Protein AF-A0A3B8Q029-F1 (afdb_monomer_lite)

Radius of gyration: 27.96 Å; chains: 1; bounding box: 65×94×64 Å

Structure (mmCIF, N/CA/C/O backbone):
data_AF-A0A3B8Q029-F1
#
_entry.id   AF-A0A3B8Q029-F1
#
loop_
_atom_site.group_PDB
_atom_site.id
_atom_site.type_symbol
_atom_site.label_atom_id
_atom_site.label_alt_id
_atom_site.label_comp_id
_atom_site.label_asym_id
_atom_site.label_entity_id
_atom_site.label_seq_id
_atom_site.pdbx_PDB_ins_code
_atom_site.Cartn_x
_atom_site.Cartn_y
_atom_site.Cartn_z
_atom_site.occupancy
_atom_site.B_iso_or_equiv
_atom_site.auth_seq_id
_atom_site.auth_comp_id
_atom_site.auth_asym_id
_atom_site.auth_atom_id
_atom_site.pdbx_PDB_model_num
ATOM 1 N N . MET A 1 1 ? -33.115 58.623 -47.662 1.00 49.72 1 MET A N 1
ATOM 2 C CA . MET A 1 1 ? -33.619 59.284 -46.446 1.00 49.72 1 MET A CA 1
ATOM 3 C C . MET A 1 1 ? -34.467 58.254 -45.753 1.00 49.72 1 MET A C 1
ATOM 5 O O . MET A 1 1 ? -35.447 57.869 -46.356 1.00 49.72 1 MET A O 1
ATOM 9 N N . ASP A 1 2 ? -34.013 57.723 -44.622 1.00 41.41 2 ASP A N 1
ATOM 10 C CA . ASP A 1 2 ? -34.903 57.277 -43.549 1.00 41.41 2 ASP A CA 1
ATOM 11 C C . ASP A 1 2 ? -34.069 57.023 -42.292 1.00 41.41 2 ASP A C 1
ATOM 13 O O . ASP A 1 2 ? -33.134 56.223 -42.240 1.00 41.41 2 ASP A O 1
ATOM 17 N N . SER A 1 3 ? -34.378 57.862 -41.319 1.00 42.62 3 SER A N 1
ATOM 18 C CA . SER A 1 3 ? -33.801 58.031 -39.999 1.00 42.62 3 SER A CA 1
ATOM 19 C C . SER A 1 3 ? -34.081 56.826 -39.106 1.00 42.62 3 SER A C 1
ATOM 21 O O . SER A 1 3 ? -35.236 56.484 -38.862 1.00 42.62 3 SER A O 1
ATOM 23 N N . LYS A 1 4 ? -33.025 56.223 -38.549 1.00 42.00 4 LYS A N 1
ATOM 24 C CA . LYS A 1 4 ? -33.152 55.341 -37.383 1.00 42.00 4 LYS A CA 1
ATOM 25 C C . LYS A 1 4 ? -33.439 56.189 -36.137 1.00 42.00 4 LYS A C 1
ATOM 27 O O . LYS A 1 4 ? -32.665 57.112 -35.882 1.00 42.00 4 LYS A O 1
ATOM 32 N N . PRO A 1 5 ? -34.473 55.877 -35.339 1.00 42.28 5 PRO A N 1
ATOM 33 C CA . PRO A 1 5 ? -34.633 56.468 -34.025 1.00 42.28 5 PRO A CA 1
ATOM 34 C C . PRO A 1 5 ? -33.784 55.727 -32.984 1.00 42.28 5 PRO A C 1
ATOM 36 O O . PRO A 1 5 ? -33.736 54.498 -32.921 1.00 42.28 5 PRO A O 1
ATOM 39 N N . THR A 1 6 ? -33.107 56.540 -32.185 1.00 42.91 6 THR A N 1
ATOM 40 C CA . THR A 1 6 ? -32.364 56.228 -30.965 1.00 42.91 6 THR A CA 1
ATOM 41 C C . THR A 1 6 ? -33.318 55.770 -29.860 1.00 42.91 6 THR A C 1
ATOM 43 O O . THR A 1 6 ? -34.358 56.393 -29.660 1.00 42.91 6 THR A O 1
ATOM 46 N N . VAL A 1 7 ? -32.943 54.739 -29.099 1.00 43.84 7 VAL A N 1
ATOM 47 C CA . VAL A 1 7 ? -33.529 54.458 -27.779 1.00 43.84 7 VAL A CA 1
ATOM 48 C C . VAL A 1 7 ? -32.390 54.406 -26.764 1.00 43.84 7 VAL A C 1
ATOM 50 O O . VAL A 1 7 ? -31.422 53.666 -26.940 1.00 43.84 7 VAL A O 1
ATOM 53 N N . GLU A 1 8 ? -32.502 55.270 -25.757 1.00 35.78 8 GLU A N 1
ATOM 54 C CA . GLU A 1 8 ? -31.579 55.489 -24.643 1.00 35.78 8 GLU A CA 1
ATOM 55 C C . GLU A 1 8 ? -31.279 54.210 -23.853 1.00 35.78 8 GLU A C 1
ATOM 57 O O . GLU A 1 8 ? -32.181 53.497 -23.413 1.00 35.78 8 GLU A O 1
ATOM 62 N N . ALA A 1 9 ? -29.993 53.960 -23.603 1.00 38.09 9 ALA A N 1
ATOM 63 C CA . ALA A 1 9 ? -29.549 52.981 -22.624 1.00 38.09 9 ALA A CA 1
ATOM 64 C C . ALA A 1 9 ? -29.574 53.623 -21.229 1.00 38.09 9 ALA A C 1
ATOM 66 O O . ALA A 1 9 ? -28.736 54.460 -20.895 1.00 38.09 9 ALA A O 1
ATOM 67 N N . SER A 1 10 ? -30.541 53.221 -20.407 1.00 37.41 10 SER A N 1
ATOM 68 C CA . SER A 1 10 ? -30.606 53.567 -18.990 1.00 37.41 10 SER A CA 1
ATOM 69 C C . SER A 1 10 ? -29.389 53.011 -18.242 1.00 37.41 10 SER A C 1
ATOM 71 O O . SER A 1 10 ? -29.157 51.800 -18.218 1.00 37.41 10 SER A O 1
ATOM 73 N N . HIS A 1 11 ? -28.636 53.911 -17.611 1.00 37.97 11 HIS A N 1
ATOM 74 C CA . HIS A 1 11 ? -27.563 53.625 -16.665 1.00 37.97 11 HIS A CA 1
ATOM 75 C C . HIS A 1 11 ? -28.032 52.674 -15.551 1.00 37.97 11 HIS A C 1
ATOM 77 O O . HIS A 1 11 ? -28.862 53.041 -14.721 1.00 37.97 11 HIS A O 1
ATOM 83 N N . VAL A 1 12 ? -27.444 51.478 -15.489 1.00 41.97 12 VAL A N 1
ATOM 84 C CA . VAL A 1 12 ? -27.501 50.606 -14.309 1.00 41.97 12 VAL A CA 1
ATOM 85 C C . VAL A 1 12 ? -26.136 50.660 -13.630 1.00 41.97 12 VAL A C 1
ATOM 87 O O . VAL A 1 12 ? -25.143 50.149 -14.144 1.00 41.97 12 VAL A O 1
ATOM 90 N N . THR A 1 13 ? -26.083 51.329 -12.481 1.00 39.62 13 THR A N 1
ATOM 91 C CA . THR A 1 13 ? -24.912 51.390 -11.599 1.00 39.62 13 THR A CA 1
ATOM 92 C C . THR A 1 13 ? -24.663 50.009 -10.977 1.00 39.62 13 THR A C 1
ATOM 94 O O . THR A 1 13 ? -25.599 49.433 -10.417 1.00 39.62 13 THR A O 1
ATOM 97 N N . PRO A 1 14 ? -23.439 49.451 -11.028 1.00 37.81 14 PRO A N 1
ATOM 98 C CA . PRO A 1 14 ? -23.152 48.172 -10.388 1.00 37.81 14 PRO A CA 1
ATOM 99 C C . PRO A 1 14 ? -23.180 48.311 -8.854 1.00 37.81 14 PRO A C 1
ATOM 101 O O . PRO A 1 14 ? -22.661 49.294 -8.316 1.00 37.81 14 PRO A O 1
ATOM 104 N N . PRO A 1 15 ? -23.761 47.343 -8.122 1.00 39.44 15 PRO A N 1
ATOM 105 C CA . PRO A 1 15 ? -23.793 47.391 -6.671 1.00 39.44 15 PRO A CA 1
ATOM 106 C C . PRO A 1 15 ? -22.395 47.180 -6.080 1.00 39.44 15 PRO A C 1
ATOM 108 O O . PRO A 1 15 ? -21.792 46.120 -6.216 1.00 39.44 15 PRO A O 1
ATOM 111 N N . GLY A 1 16 ? -21.925 48.230 -5.403 1.00 36.09 16 GLY A N 1
ATOM 112 C CA . GLY A 1 16 ? -21.386 48.174 -4.044 1.00 36.09 16 GLY A CA 1
ATOM 113 C C . GLY A 1 16 ? -20.221 47.224 -3.795 1.00 36.09 16 GLY A C 1
ATOM 114 O O . GLY A 1 16 ? -20.409 46.043 -3.514 1.00 36.09 16 GLY A O 1
ATOM 115 N N . GLN A 1 17 ? -19.018 47.796 -3.749 1.00 36.97 17 GLN A N 1
ATOM 116 C CA . GLN A 1 17 ? -17.894 47.205 -3.035 1.00 36.97 17 GLN A CA 1
ATOM 117 C C . GLN A 1 17 ? -18.287 46.982 -1.567 1.00 36.97 17 GLN A C 1
ATOM 119 O O . GLN A 1 17 ? -18.485 47.935 -0.816 1.00 36.97 17 GLN A O 1
ATOM 124 N N . ALA A 1 18 ? -18.414 45.718 -1.169 1.00 37.88 18 ALA A N 1
ATOM 125 C CA . ALA A 1 18 ? -18.495 45.342 0.232 1.00 37.88 18 ALA A CA 1
ATOM 126 C C . ALA A 1 18 ? -17.075 45.303 0.812 1.00 37.88 18 ALA A C 1
ATOM 128 O O . ALA A 1 18 ? -16.202 44.597 0.307 1.00 37.88 18 ALA A O 1
ATOM 129 N N . GLU A 1 19 ? -16.879 46.100 1.859 1.00 36.03 19 GLU A N 1
ATOM 130 C CA . GLU A 1 19 ? -15.657 46.271 2.639 1.00 36.03 19 GLU A CA 1
ATOM 131 C C . GLU A 1 19 ? -14.945 44.946 2.963 1.00 36.03 19 GLU A C 1
ATOM 133 O O . GLU A 1 19 ? -15.523 44.028 3.555 1.00 36.03 19 GLU A O 1
ATOM 138 N N . ASP A 1 20 ? -13.643 44.896 2.667 1.00 42.75 20 ASP A N 1
ATOM 139 C CA . ASP A 1 20 ? -12.697 43.916 3.203 1.00 42.75 20 ASP A CA 1
ATOM 140 C C . ASP A 1 20 ? -12.534 44.126 4.718 1.00 42.75 20 ASP A C 1
ATOM 142 O O . ASP A 1 20 ? -11.606 44.768 5.212 1.00 42.75 20 ASP A O 1
ATOM 146 N N . ARG A 1 21 ? -13.487 43.601 5.493 1.00 41.97 21 ARG A N 1
ATOM 147 C CA . ARG A 1 21 ? -13.375 43.525 6.950 1.00 41.97 21 ARG A CA 1
ATOM 148 C C . ARG A 1 21 ? -12.522 42.321 7.343 1.00 41.97 21 ARG A C 1
ATOM 150 O O . ARG A 1 21 ? -13.019 41.234 7.630 1.00 41.97 21 ARG A O 1
ATOM 157 N N . GLY A 1 22 ? -11.215 42.563 7.403 1.00 50.88 22 GLY A N 1
ATOM 158 C CA . GLY A 1 22 ? -10.298 42.040 8.418 1.00 50.88 22 GLY A CA 1
ATOM 159 C C . GLY A 1 22 ? -10.469 40.575 8.836 1.00 50.88 22 GLY A C 1
ATOM 160 O O . GLY A 1 22 ? -10.857 40.283 9.970 1.00 50.88 22 GLY A O 1
ATOM 161 N N . LYS A 1 23 ? -10.053 39.629 7.986 1.00 42.50 23 LYS A N 1
ATOM 162 C CA . LYS A 1 23 ? -9.763 38.260 8.448 1.00 42.50 23 LYS A CA 1
ATOM 163 C C . LYS A 1 23 ? -8.411 38.232 9.169 1.00 42.50 23 LYS A C 1
ATOM 165 O O . LYS A 1 23 ? -7.353 38.312 8.550 1.00 42.50 23 LYS A O 1
ATOM 170 N N . LYS A 1 24 ? -8.450 38.090 10.499 1.00 41.62 24 LYS A N 1
ATOM 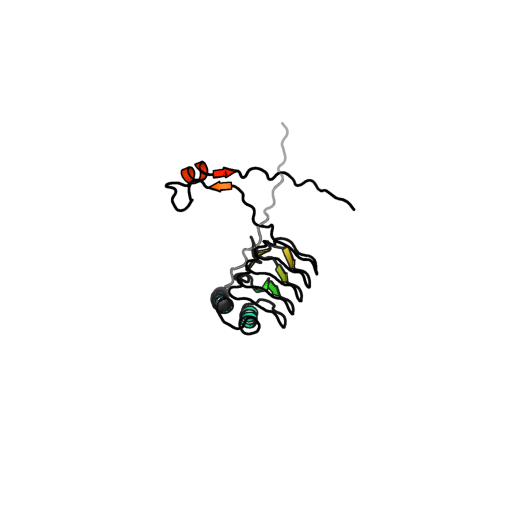171 C CA . LYS A 1 24 ? -7.264 37.971 11.369 1.00 41.62 24 LYS A CA 1
ATOM 172 C C . LYS A 1 24 ? -6.300 36.862 10.874 1.00 41.62 24 LYS A C 1
ATOM 174 O O . LYS A 1 24 ? -6.759 35.764 10.551 1.00 41.62 24 LYS A O 1
ATOM 179 N N . PRO A 1 25 ? -4.965 37.057 10.912 1.00 49.59 25 PRO A N 1
ATOM 180 C CA . PRO A 1 25 ? -3.948 36.170 10.308 1.00 49.59 25 PRO A CA 1
ATOM 181 C C . PRO A 1 25 ? -3.756 34.795 10.994 1.00 49.59 25 PRO A C 1
ATOM 183 O O . PRO A 1 25 ? -2.825 34.049 10.688 1.00 49.59 25 PRO A O 1
ATOM 186 N N . VAL A 1 26 ? -4.645 34.411 11.912 1.00 53.62 26 VAL A N 1
ATOM 187 C CA . VAL A 1 26 ? -4.510 33.231 12.783 1.00 53.62 26 VAL A CA 1
ATOM 188 C C . VAL A 1 26 ? -4.723 31.905 12.031 1.00 53.62 26 VAL A C 1
ATOM 190 O O . VAL A 1 26 ? -4.117 30.889 12.380 1.00 53.62 26 VAL A O 1
ATOM 193 N N . ALA A 1 27 ? -5.529 31.896 10.963 1.00 59.84 27 ALA A N 1
ATOM 194 C CA . ALA A 1 27 ? -5.864 30.678 10.215 1.00 59.84 27 ALA A CA 1
ATOM 195 C C . ALA A 1 27 ? -4.664 30.077 9.454 1.00 59.84 27 ALA A C 1
ATOM 197 O O . ALA A 1 27 ? -4.468 28.861 9.470 1.00 59.84 27 ALA A O 1
ATOM 198 N N . LYS A 1 28 ? -3.810 30.921 8.853 1.00 63.31 28 LYS A N 1
ATOM 199 C CA . LYS A 1 28 ? -2.628 30.466 8.095 1.00 63.31 28 LYS A CA 1
ATOM 200 C C . LYS A 1 28 ? -1.579 29.811 8.999 1.00 63.31 28 LYS A C 1
ATOM 202 O O . LYS A 1 28 ? -1.015 28.781 8.638 1.00 63.31 28 LYS A O 1
ATOM 207 N N . LYS A 1 29 ? -1.357 30.364 10.199 1.00 67.94 29 LYS A N 1
ATOM 208 C CA . LYS A 1 29 ? -0.370 29.846 11.162 1.00 67.94 29 LYS A CA 1
ATOM 209 C C . LYS A 1 29 ? -0.761 28.460 11.688 1.00 67.94 29 LYS A C 1
ATOM 211 O O . LYS A 1 29 ? 0.076 27.564 11.715 1.00 67.94 29 LYS A O 1
ATOM 216 N N . ARG A 1 30 ? -2.040 28.251 12.031 1.00 73.88 30 ARG A N 1
ATOM 217 C CA . ARG A 1 30 ? -2.567 26.943 12.479 1.00 73.88 30 ARG A CA 1
ATOM 218 C C . ARG A 1 30 ? -2.473 25.874 11.390 1.00 73.88 30 ARG A C 1
ATOM 220 O O . ARG A 1 30 ? -2.103 24.740 11.679 1.00 73.88 30 ARG A O 1
ATOM 227 N N . TRP A 1 31 ? -2.772 26.241 10.145 1.00 77.94 31 TRP A N 1
ATOM 228 C CA . TRP A 1 31 ? -2.638 25.349 8.993 1.00 77.94 31 TRP A CA 1
ATOM 229 C C . TRP A 1 31 ? -1.181 24.936 8.749 1.00 77.94 31 TRP A C 1
ATOM 231 O O . TRP A 1 31 ? -0.900 23.751 8.580 1.00 77.94 31 TRP A O 1
ATOM 241 N N . LEU A 1 32 ? -0.241 25.885 8.813 1.00 81.62 32 LEU A N 1
ATOM 242 C CA . LEU A 1 32 ? 1.180 25.596 8.623 1.00 81.62 32 LEU A CA 1
ATOM 243 C C . LEU A 1 32 ? 1.723 24.663 9.715 1.00 81.62 32 LEU A C 1
ATOM 245 O O . LEU A 1 32 ? 2.385 23.676 9.404 1.00 81.62 32 LEU A O 1
ATOM 249 N N . VAL A 1 33 ? 1.382 24.925 10.982 1.00 84.50 33 VAL A N 1
ATOM 250 C CA . VAL A 1 33 ? 1.755 24.058 12.114 1.00 84.50 33 VAL A CA 1
ATOM 251 C C . VAL A 1 33 ? 1.201 22.646 11.929 1.00 84.50 33 VAL A C 1
ATOM 253 O O . VAL A 1 33 ? 1.936 21.676 12.098 1.00 84.50 33 VAL A O 1
ATOM 256 N N . ARG A 1 34 ? -0.066 22.512 11.512 1.00 85.12 34 ARG A N 1
ATOM 257 C CA . ARG A 1 34 ? -0.677 21.206 11.229 1.00 85.12 34 ARG A CA 1
ATOM 258 C C . ARG A 1 34 ? 0.055 20.462 10.111 1.00 85.12 34 ARG A C 1
ATOM 260 O O . ARG A 1 34 ? 0.259 19.262 10.240 1.00 85.12 34 ARG A O 1
ATOM 267 N N . ARG A 1 35 ? 0.491 21.142 9.044 1.00 86.81 35 ARG A N 1
ATOM 268 C CA . ARG A 1 35 ? 1.261 20.506 7.955 1.00 86.81 35 ARG A CA 1
ATOM 269 C C . ARG A 1 35 ? 2.634 20.024 8.410 1.00 86.81 35 ARG A C 1
ATOM 271 O O . ARG A 1 35 ? 3.030 18.916 8.054 1.00 86.81 35 ARG A O 1
ATOM 278 N N . VAL A 1 36 ? 3.337 20.822 9.213 1.00 90.62 36 VAL A N 1
ATOM 279 C CA . VAL A 1 36 ? 4.628 20.421 9.791 1.00 90.62 36 VAL A CA 1
ATOM 280 C C . VAL A 1 36 ? 4.442 19.219 10.715 1.00 90.62 36 VAL A C 1
ATOM 282 O O . VAL A 1 36 ? 5.121 18.211 10.537 1.00 90.62 36 VAL A O 1
ATOM 285 N N . LEU A 1 37 ? 3.473 19.277 11.633 1.00 93.06 37 LEU A N 1
ATOM 286 C CA . LEU A 1 37 ? 3.176 18.173 12.544 1.00 93.06 37 LEU A CA 1
ATOM 287 C C . LEU A 1 37 ? 2.766 16.905 11.787 1.00 93.06 37 LEU A C 1
ATOM 289 O O . LEU A 1 37 ? 3.291 15.836 12.077 1.00 93.06 37 LEU A O 1
ATOM 293 N N . ASN A 1 38 ? 1.910 17.020 10.768 1.00 93.62 38 ASN A N 1
ATOM 294 C CA . ASN A 1 38 ? 1.537 15.900 9.903 1.00 93.62 38 ASN A CA 1
ATOM 295 C C . ASN A 1 38 ? 2.762 15.248 9.262 1.00 93.62 38 ASN A C 1
ATOM 297 O O . ASN A 1 38 ? 2.837 14.024 9.203 1.00 93.62 38 ASN A O 1
ATOM 301 N N . ARG A 1 39 ? 3.726 16.048 8.798 1.00 94.12 39 ARG A N 1
ATOM 302 C CA . ARG A 1 39 ? 4.950 15.534 8.182 1.00 94.12 39 ARG A CA 1
ATOM 303 C C . ARG A 1 39 ? 5.858 14.845 9.197 1.00 94.12 39 ARG A C 1
ATOM 305 O O . ARG A 1 39 ? 6.384 13.783 8.891 1.00 94.12 39 ARG A O 1
ATOM 312 N N . LEU A 1 40 ? 5.997 15.399 10.400 1.00 95.88 40 LEU A N 1
ATOM 313 C CA . LEU A 1 40 ? 6.759 14.769 11.482 1.00 95.88 40 LEU A CA 1
ATOM 314 C C . LEU A 1 40 ? 6.123 13.441 11.911 1.00 95.88 40 LEU A C 1
ATOM 316 O O . LEU A 1 40 ? 6.805 12.420 11.937 1.00 95.88 40 LEU A O 1
ATOM 320 N N . LEU A 1 41 ? 4.811 13.434 12.164 1.00 96.50 41 LEU A N 1
ATOM 321 C CA . LEU A 1 41 ? 4.058 12.223 12.498 1.00 96.50 41 LEU A CA 1
ATOM 322 C C . LEU A 1 41 ? 4.148 11.180 11.385 1.00 96.50 41 LEU A C 1
ATOM 324 O O . LEU A 1 41 ? 4.269 9.996 11.679 1.00 96.50 41 LEU A O 1
ATOM 328 N N . HIS A 1 42 ? 4.137 11.600 10.116 1.00 96.75 42 HIS A N 1
ATOM 329 C CA . HIS A 1 42 ? 4.333 10.684 8.997 1.00 96.75 42 HIS A CA 1
ATOM 330 C C . HIS A 1 42 ? 5.707 10.027 9.013 1.00 96.75 42 HIS A C 1
ATOM 332 O O . HIS A 1 42 ? 5.805 8.810 8.883 1.00 96.75 42 HIS A O 1
ATOM 338 N N . THR A 1 43 ? 6.764 10.829 9.157 1.00 96.81 43 THR A N 1
ATOM 339 C CA . THR A 1 43 ? 8.137 10.326 9.199 1.00 96.81 43 THR A CA 1
ATOM 340 C C . THR A 1 43 ? 8.294 9.327 10.338 1.00 96.81 43 THR A C 1
ATOM 342 O O . THR A 1 43 ? 8.814 8.239 10.117 1.00 96.81 43 THR A O 1
ATOM 345 N N . LEU A 1 44 ? 7.765 9.652 11.522 1.00 97.06 44 LEU A N 1
ATOM 346 C CA . LEU A 1 44 ? 7.755 8.740 12.662 1.00 97.06 44 LEU A CA 1
ATOM 347 C C . LEU A 1 44 ? 6.957 7.469 12.363 1.00 97.06 44 LEU A C 1
ATOM 349 O O . LEU A 1 44 ? 7.436 6.380 12.656 1.00 97.06 44 LEU A O 1
ATOM 353 N N . ALA A 1 45 ? 5.773 7.569 11.756 1.00 96.12 45 ALA A N 1
ATOM 354 C CA . ALA A 1 45 ? 4.945 6.400 11.454 1.00 96.12 45 ALA A CA 1
ATOM 355 C C . ALA A 1 45 ? 5.632 5.421 10.489 1.00 96.12 45 ALA A C 1
ATOM 357 O O . ALA A 1 45 ? 5.444 4.213 10.610 1.00 96.12 45 ALA A O 1
ATOM 358 N N . ARG A 1 46 ? 6.460 5.932 9.571 1.00 96.88 46 ARG A N 1
ATOM 359 C CA . ARG A 1 46 ? 7.205 5.123 8.598 1.00 96.88 46 ARG A CA 1
ATOM 360 C C . ARG A 1 46 ? 8.384 4.372 9.214 1.00 96.88 46 ARG A C 1
ATOM 362 O O . ARG A 1 46 ? 8.607 3.224 8.839 1.00 96.88 46 ARG A O 1
ATOM 369 N N . SER A 1 47 ? 9.113 4.996 10.141 1.00 95.19 47 SER A N 1
ATOM 370 C CA . SER A 1 47 ? 10.360 4.448 10.700 1.00 95.19 47 SER A CA 1
ATOM 371 C C . SER A 1 47 ? 10.225 3.810 12.085 1.00 95.19 47 SER A C 1
ATOM 373 O O . SER A 1 47 ? 11.078 3.021 12.482 1.00 95.19 47 SER A O 1
ATOM 375 N N . SER A 1 48 ? 9.172 4.127 12.844 1.00 93.88 48 SER A N 1
ATOM 376 C CA . SER A 1 48 ? 9.005 3.609 14.210 1.00 93.88 48 SER A CA 1
ATOM 377 C C . SER A 1 48 ? 8.675 2.110 14.218 1.00 93.88 48 SER A C 1
ATOM 379 O O . SER A 1 48 ? 8.101 1.606 13.251 1.00 93.88 48 SER A O 1
ATOM 381 N N . PRO A 1 49 ? 8.971 1.362 15.296 1.00 95.25 49 PRO A N 1
ATOM 382 C CA . PRO A 1 49 ? 8.473 -0.005 15.473 1.00 95.25 49 PRO A CA 1
ATOM 383 C C . PRO A 1 49 ? 6.952 -0.030 15.737 1.00 95.25 49 PRO A C 1
ATOM 385 O O . PRO A 1 49 ? 6.305 1.009 15.833 1.00 95.25 49 PRO A O 1
ATOM 388 N N . GLY A 1 50 ? 6.367 -1.226 15.874 1.00 96.44 50 GLY A N 1
ATOM 389 C CA . GLY A 1 50 ? 4.964 -1.388 16.290 1.00 96.44 50 GLY A CA 1
ATOM 390 C C . GLY A 1 50 ? 3.955 -1.335 15.141 1.00 96.44 50 GLY A C 1
ATOM 391 O O . GLY A 1 50 ? 3.111 -0.440 15.081 1.00 96.44 50 GLY A O 1
ATOM 392 N N . ALA A 1 51 ? 4.017 -2.327 14.248 1.00 97.44 51 ALA A N 1
ATOM 393 C CA . ALA A 1 51 ? 3.165 -2.421 13.059 1.00 97.44 51 ALA A CA 1
ATOM 394 C C . ALA A 1 51 ? 1.654 -2.455 13.356 1.00 97.44 51 ALA A C 1
ATOM 396 O O . ALA A 1 51 ? 0.863 -1.987 12.544 1.00 97.44 51 ALA A O 1
ATOM 397 N N . THR A 1 52 ? 1.249 -2.975 14.515 1.00 98.00 52 THR A N 1
ATOM 398 C CA . THR A 1 52 ? -0.158 -3.067 14.950 1.00 98.00 52 THR A CA 1
ATOM 399 C C . THR A 1 52 ? -0.505 -2.108 16.092 1.00 98.00 52 THR A C 1
ATOM 401 O O . THR A 1 52 ? -1.640 -2.100 16.567 1.00 98.00 52 THR A O 1
ATOM 404 N N . SER A 1 53 ? 0.453 -1.290 16.539 1.00 97.75 53 SER A N 1
ATOM 405 C CA . SER A 1 53 ? 0.314 -0.411 17.704 1.00 97.75 53 SER A CA 1
ATOM 406 C C . SER A 1 53 ? 0.683 1.034 17.364 1.00 97.75 53 SER A C 1
ATOM 408 O O . SER A 1 53 ? -0.185 1.826 16.986 1.00 97.75 53 SER A O 1
ATOM 410 N N . LEU A 1 54 ? 1.969 1.373 17.458 1.00 98.06 54 LEU A N 1
ATOM 411 C CA . LEU A 1 54 ? 2.480 2.733 17.329 1.00 98.06 54 LEU A CA 1
ATOM 412 C C . LEU A 1 54 ? 2.253 3.310 15.926 1.00 98.06 54 LEU A C 1
ATOM 414 O O . LEU A 1 54 ? 1.790 4.444 15.819 1.00 98.06 54 LEU A O 1
ATOM 418 N N . ARG A 1 55 ? 2.497 2.548 14.849 1.00 98.44 55 ARG A N 1
ATOM 419 C CA . ARG A 1 55 ? 2.310 3.072 13.482 1.00 98.44 55 ARG A CA 1
ATOM 420 C C . ARG A 1 55 ? 0.839 3.377 13.165 1.00 98.44 55 ARG A C 1
ATOM 422 O O . ARG A 1 55 ? 0.564 4.515 12.781 1.00 98.44 55 ARG A O 1
ATOM 429 N N . PRO A 1 56 ? -0.130 2.455 13.375 1.00 98.38 56 PRO A N 1
ATOM 430 C CA . PRO A 1 56 ? -1.552 2.784 13.244 1.00 98.38 56 PRO A CA 1
ATOM 431 C C . PRO A 1 56 ? -1.967 3.989 14.089 1.00 98.38 56 PRO A C 1
ATOM 433 O O . PRO A 1 56 ? -2.698 4.851 13.608 1.00 98.38 56 PRO A O 1
ATOM 436 N N . TRP A 1 57 ? -1.483 4.087 15.331 1.00 98.38 57 TRP A N 1
ATOM 437 C CA . TRP A 1 57 ? -1.793 5.212 16.212 1.00 98.38 57 TRP A CA 1
ATOM 438 C C . TRP A 1 57 ? -1.270 6.553 15.673 1.00 98.38 57 TRP A C 1
ATOM 440 O O . TRP A 1 57 ? -2.040 7.511 15.598 1.00 98.38 57 TRP A O 1
ATOM 450 N N . LEU A 1 58 ? -0.016 6.618 15.212 1.00 98.25 58 LEU A N 1
ATOM 451 C CA . LEU A 1 58 ? 0.554 7.820 14.590 1.00 98.25 58 LEU A CA 1
ATOM 452 C C . LEU A 1 58 ? -0.227 8.233 13.334 1.00 98.25 58 LEU A C 1
ATOM 454 O O . LEU A 1 58 ? -0.472 9.421 13.122 1.00 98.25 58 LEU A O 1
ATOM 458 N N . HIS A 1 59 ? -0.667 7.264 12.524 1.00 98.38 59 HIS A N 1
ATOM 459 C CA . HIS A 1 59 ? -1.502 7.532 11.352 1.00 98.38 59 HIS A CA 1
ATOM 460 C C . HIS A 1 59 ? -2.896 8.067 11.720 1.00 98.38 59 HIS A C 1
ATOM 462 O O . HIS A 1 59 ? -3.368 8.998 11.062 1.00 98.38 59 HIS A O 1
ATOM 468 N N . ARG A 1 60 ? -3.516 7.576 12.802 1.00 98.12 60 ARG A N 1
ATOM 469 C CA . ARG A 1 60 ? -4.767 8.154 13.330 1.00 98.12 60 ARG A CA 1
ATOM 470 C C . ARG A 1 60 ? -4.586 9.604 13.762 1.00 98.12 60 ARG A C 1
ATOM 472 O O . ARG A 1 60 ? -5.376 10.456 13.367 1.00 98.12 60 ARG A O 1
ATOM 479 N N . LEU A 1 61 ? -3.523 9.905 14.514 1.00 97.44 61 LEU A N 1
ATOM 480 C CA . LEU A 1 61 ? -3.258 11.260 15.017 1.00 97.44 61 LEU A CA 1
ATOM 481 C C . LEU A 1 61 ? -3.160 12.313 13.911 1.00 97.44 61 LEU A C 1
ATOM 483 O O . LEU A 1 61 ? -3.541 13.464 14.113 1.00 97.44 61 LEU A O 1
ATOM 487 N N . ARG A 1 62 ? -2.648 11.926 12.742 1.00 96.00 62 ARG A N 1
ATOM 488 C CA . ARG A 1 62 ? -2.504 12.834 11.600 1.00 96.00 62 ARG A CA 1
ATOM 489 C C . ARG A 1 62 ? -3.733 12.905 10.687 1.00 96.00 62 ARG A C 1
ATOM 491 O O . ARG A 1 62 ? -3.707 13.684 9.737 1.00 96.00 62 ARG A O 1
ATOM 498 N N . GLY A 1 63 ? -4.777 12.117 10.952 1.00 96.75 63 GLY A N 1
ATOM 499 C CA . GLY A 1 63 ? -6.072 12.200 10.270 1.00 96.75 63 GLY A CA 1
ATOM 500 C C . GLY A 1 63 ? -6.503 10.969 9.473 1.00 96.75 63 GLY A C 1
ATOM 501 O O . GLY A 1 63 ? -7.620 10.975 8.974 1.00 96.75 63 GLY A O 1
ATOM 502 N N . VAL A 1 64 ? -5.684 9.917 9.363 1.00 98.50 64 VAL A N 1
ATOM 503 C CA . VAL A 1 64 ? -6.107 8.681 8.680 1.00 98.50 64 VAL A CA 1
ATOM 504 C C . VAL A 1 64 ? -7.155 7.967 9.529 1.00 98.50 64 VAL A C 1
ATOM 506 O O . VAL A 1 64 ? -6.953 7.767 10.729 1.00 98.50 64 VAL A O 1
ATOM 509 N N . THR A 1 65 ? -8.249 7.514 8.921 1.00 98.75 65 THR A N 1
ATOM 510 C CA . THR A 1 65 ? -9.198 6.644 9.628 1.00 98.75 65 THR A CA 1
ATOM 511 C C . THR A 1 65 ? -8.635 5.229 9.651 1.00 98.75 65 THR A C 1
ATOM 513 O O . THR A 1 65 ? -8.457 4.627 8.597 1.00 98.75 65 THR A O 1
ATOM 516 N N . VAL A 1 66 ? -8.328 4.695 10.837 1.00 98.81 66 VAL A N 1
ATOM 517 C CA . VAL A 1 66 ? -7.731 3.356 10.990 1.00 98.81 66 VAL A CA 1
ATOM 518 C C . VAL A 1 66 ? -8.523 2.530 11.999 1.00 98.81 66 VAL A C 1
ATOM 520 O O . VAL A 1 66 ? -8.594 2.892 13.177 1.00 98.81 66 VAL A O 1
ATOM 523 N N . GLY A 1 67 ? -9.065 1.403 11.546 1.00 98.62 67 GLY A N 1
ATOM 524 C CA . GLY A 1 67 ? -9.810 0.429 12.339 1.00 98.62 67 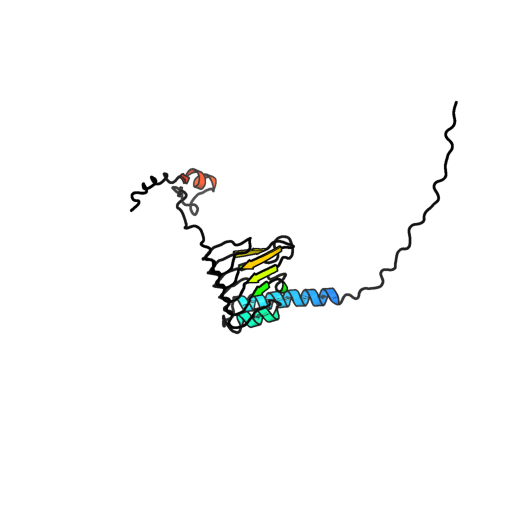GLY A CA 1
ATOM 525 C C . GLY A 1 67 ? -8.942 -0.392 13.297 1.00 98.62 67 GLY A C 1
ATOM 526 O O . GLY A 1 67 ? -7.782 -0.076 13.573 1.00 98.62 67 GLY A O 1
ATOM 527 N N . SER A 1 68 ? -9.515 -1.462 13.830 1.00 98.50 68 SER A N 1
ATOM 528 C CA . SER A 1 68 ? -8.898 -2.383 14.788 1.00 98.50 68 SER A CA 1
ATOM 529 C C . SER A 1 68 ? -8.084 -3.480 14.101 1.00 98.50 68 SER A C 1
ATOM 531 O O . SER A 1 68 ? -8.405 -3.902 12.996 1.00 98.50 68 SER A O 1
ATOM 533 N N . ARG A 1 69 ? -7.049 -4.003 14.776 1.00 98.25 69 ARG A N 1
ATOM 534 C CA . ARG A 1 69 ? -6.198 -5.107 14.269 1.00 98.25 69 ARG A CA 1
ATOM 535 C C . ARG A 1 69 ? -5.567 -4.835 12.891 1.00 98.25 69 ARG A C 1
ATOM 537 O O . ARG A 1 69 ? -5.279 -5.768 12.151 1.00 98.25 69 ARG A O 1
ATOM 544 N N . VAL A 1 70 ? -5.358 -3.564 12.549 1.00 98.81 70 VAL A N 1
ATOM 545 C CA . VAL A 1 70 ? -4.672 -3.168 11.315 1.00 98.81 70 VAL A CA 1
ATOM 546 C C . VAL A 1 70 ? -3.171 -3.362 11.485 1.00 98.81 70 VAL A C 1
ATOM 548 O O . VAL A 1 70 ? -2.594 -2.912 12.475 1.00 98.81 70 VAL A O 1
ATOM 551 N N . PHE A 1 71 ? -2.542 -3.993 10.500 1.00 98.81 71 PHE A N 1
ATOM 552 C CA . PHE A 1 71 ? -1.093 -4.076 10.383 1.00 98.81 71 PHE A CA 1
ATOM 553 C C . PHE A 1 71 ? -0.603 -3.049 9.360 1.00 98.81 71 PHE A C 1
ATOM 555 O O . PHE A 1 71 ? -1.034 -3.058 8.208 1.00 98.81 71 PHE A O 1
ATOM 562 N N . ILE A 1 72 ? 0.325 -2.185 9.769 1.00 98.75 72 ILE A N 1
ATOM 563 C CA . ILE A 1 72 ? 1.022 -1.241 8.894 1.00 98.75 72 ILE A CA 1
ATOM 564 C C . ILE A 1 72 ? 2.512 -1.582 8.907 1.00 98.75 72 ILE A C 1
ATOM 566 O O . ILE A 1 72 ? 3.208 -1.443 9.917 1.00 98.75 72 ILE A O 1
ATOM 570 N N . GLY A 1 73 ? 2.995 -2.064 7.768 1.00 98.31 73 GLY A N 1
ATOM 571 C CA . GLY A 1 73 ? 4.382 -2.429 7.536 1.00 98.31 73 GLY A CA 1
ATOM 572 C C . GLY A 1 73 ? 5.333 -1.244 7.656 1.00 98.31 73 GLY A C 1
ATOM 573 O O . GLY A 1 73 ? 4.935 -0.084 7.749 1.00 98.31 73 GLY A O 1
ATOM 574 N N . GLU A 1 74 ? 6.621 -1.557 7.687 1.00 97.69 74 GLU A N 1
ATOM 575 C CA . GLU A 1 74 ? 7.661 -0.538 7.668 1.00 97.69 74 GLU A CA 1
ATOM 576 C C . GLU A 1 74 ? 7.599 0.263 6.369 1.00 97.69 74 GLU A C 1
ATOM 578 O O . GLU A 1 74 ? 7.356 -0.285 5.289 1.00 97.69 74 GLU A O 1
ATOM 583 N N . ASP A 1 75 ? 7.814 1.568 6.494 1.00 97.81 75 ASP A N 1
ATOM 584 C CA . ASP A 1 75 ? 7.905 2.489 5.371 1.00 97.81 75 ASP A CA 1
ATOM 585 C C . ASP A 1 75 ? 6.656 2.542 4.466 1.00 97.81 75 ASP A C 1
ATOM 587 O O . ASP A 1 75 ? 6.730 2.938 3.304 1.00 97.81 75 ASP A O 1
ATOM 591 N N . VAL A 1 76 ? 5.482 2.170 4.994 1.00 98.62 76 VAL A N 1
ATOM 592 C CA . VAL A 1 76 ? 4.204 2.380 4.301 1.00 98.62 76 VAL A CA 1
ATOM 593 C C . VAL A 1 76 ? 3.938 3.876 4.178 1.00 98.62 76 VAL A C 1
ATOM 595 O O . VAL A 1 76 ? 3.848 4.598 5.172 1.00 98.62 76 VAL A O 1
ATOM 598 N N . TYR A 1 77 ? 3.785 4.345 2.944 1.00 98.44 77 TYR A N 1
ATOM 599 C CA . TYR A 1 77 ? 3.431 5.729 2.668 1.00 98.44 77 TYR A CA 1
ATOM 600 C C . TYR A 1 77 ? 1.910 5.858 2.628 1.00 98.44 77 TYR A C 1
ATOM 602 O O . TYR A 1 77 ? 1.264 5.336 1.722 1.00 98.44 77 TYR A O 1
ATOM 610 N N . LEU A 1 78 ? 1.337 6.600 3.572 1.00 98.31 78 LEU A N 1
ATOM 611 C CA . LEU A 1 78 ? -0.046 7.066 3.479 1.00 98.31 78 LEU A CA 1
ATOM 612 C C . LEU A 1 78 ? -0.027 8.558 3.172 1.00 98.31 78 LEU A C 1
ATOM 614 O O . LEU A 1 78 ? 0.768 9.296 3.761 1.00 98.31 78 LEU A O 1
ATOM 618 N N . ASP A 1 79 ? -0.892 8.974 2.251 1.00 96.25 79 ASP A N 1
ATOM 619 C CA . ASP A 1 79 ? -0.989 10.332 1.730 1.00 96.25 79 ASP A CA 1
ATOM 620 C C . ASP A 1 79 ? -0.673 11.409 2.770 1.00 96.25 79 ASP A C 1
ATOM 622 O O . ASP A 1 79 ? -1.295 11.507 3.833 1.00 96.25 79 ASP A O 1
ATOM 626 N N . ASN A 1 80 ? 0.357 12.201 2.470 1.00 93.06 80 ASN A N 1
ATOM 627 C CA . ASN A 1 80 ? 0.833 13.188 3.415 1.00 93.06 80 ASN A CA 1
ATOM 628 C C . ASN A 1 80 ? -0.007 14.470 3.423 1.00 93.06 80 ASN A C 1
ATOM 630 O O . ASN A 1 80 ? -0.038 15.157 4.448 1.00 93.06 80 ASN A O 1
ATOM 634 N N . GLU A 1 81 ? -0.609 14.804 2.282 1.00 91.06 81 GLU A N 1
ATOM 635 C CA . GLU A 1 81 ? -1.309 16.067 2.068 1.00 91.06 81 GLU A CA 1
ATOM 636 C C . GLU A 1 81 ? -2.765 15.969 2.520 1.00 91.06 81 GLU A C 1
ATOM 638 O O . GLU A 1 81 ? -3.234 16.869 3.213 1.00 91.06 81 GLU A O 1
ATOM 643 N N . TYR A 1 82 ? -3.421 14.844 2.217 1.00 93.56 82 TYR A N 1
ATOM 644 C CA . TYR A 1 82 ? -4.816 14.571 2.576 1.00 93.56 82 TYR A CA 1
ATOM 645 C C . TYR A 1 82 ? -4.950 13.232 3.322 1.00 93.56 82 TYR A C 1
ATOM 647 O O . TYR A 1 82 ? -5.570 12.296 2.814 1.00 93.56 82 TYR A O 1
ATOM 655 N N . PRO A 1 83 ? -4.359 13.085 4.523 1.00 95.81 83 PRO A N 1
ATOM 656 C CA . PRO A 1 83 ? -4.465 11.848 5.299 1.00 95.81 83 PRO A CA 1
ATOM 657 C C . PRO A 1 83 ? -5.918 11.480 5.638 1.00 95.81 83 PRO A C 1
ATOM 659 O O . PRO A 1 83 ? -6.248 10.300 5.697 1.00 95.81 83 PRO A O 1
ATOM 662 N N . GLU A 1 84 ? -6.801 12.469 5.799 1.00 96.44 84 GLU A N 1
ATOM 663 C CA . GLU A 1 84 ? -8.238 12.277 6.034 1.00 96.44 84 GLU A CA 1
ATOM 664 C C . GLU A 1 84 ? -8.994 11.643 4.861 1.00 96.44 84 GLU A C 1
ATOM 666 O O . GLU A 1 84 ? -10.102 11.141 5.041 1.00 96.44 84 GLU A O 1
ATOM 671 N N . ALA A 1 85 ? -8.400 11.629 3.668 1.00 97.50 85 ALA A N 1
ATOM 672 C CA . ALA A 1 85 ? -8.960 10.963 2.501 1.00 97.50 85 ALA A CA 1
ATOM 673 C C . ALA A 1 85 ? -8.727 9.441 2.505 1.00 97.50 85 ALA A C 1
ATOM 675 O O . ALA A 1 85 ? -9.186 8.752 1.590 1.00 97.50 85 ALA A O 1
ATOM 676 N N . ILE A 1 86 ? -8.004 8.912 3.498 1.00 98.62 86 ILE A N 1
ATOM 677 C CA . ILE A 1 86 ? -7.681 7.491 3.612 1.00 98.62 86 ILE A CA 1
ATOM 678 C C . ILE A 1 86 ? -8.456 6.862 4.769 1.00 98.62 86 ILE A C 1
ATOM 680 O O . ILE A 1 86 ? -8.398 7.306 5.919 1.00 98.62 86 ILE A O 1
ATOM 684 N N . GLU A 1 87 ? -9.123 5.760 4.450 1.00 98.81 87 GLU A N 1
ATOM 685 C CA . GLU A 1 87 ? -9.851 4.920 5.386 1.00 98.81 87 GLU A CA 1
ATOM 686 C C . GLU A 1 87 ? -9.350 3.479 5.294 1.00 98.81 87 GLU A C 1
ATOM 688 O O . GLU A 1 87 ? -9.366 2.861 4.230 1.00 98.81 87 GLU A O 1
ATOM 693 N N . ILE A 1 88 ? -8.887 2.950 6.422 1.00 98.88 88 ILE A N 1
ATOM 694 C CA . ILE A 1 88 ? -8.354 1.600 6.574 1.00 98.88 88 ILE A CA 1
ATOM 695 C C . ILE A 1 88 ? -9.223 0.881 7.597 1.00 98.88 88 ILE A C 1
ATOM 697 O O . ILE A 1 88 ? -9.227 1.235 8.775 1.00 98.88 88 ILE A O 1
ATOM 701 N N . GLN A 1 89 ? -9.967 -0.117 7.145 1.00 98.88 89 GLN A N 1
ATOM 702 C CA . GLN A 1 89 ? -10.914 -0.863 7.966 1.00 98.88 89 GLN A CA 1
ATOM 703 C C . GLN A 1 89 ? -10.237 -1.971 8.789 1.00 98.88 89 GLN A C 1
ATOM 705 O O . GLN A 1 89 ? -9.037 -2.224 8.678 1.00 98.88 89 GLN A O 1
ATOM 710 N N . ASP A 1 90 ? -11.017 -2.629 9.647 1.00 98.88 90 ASP A N 1
ATOM 711 C CA . ASP A 1 90 ? -10.520 -3.641 10.581 1.00 98.88 90 ASP A CA 1
ATOM 712 C C . ASP A 1 90 ? -9.785 -4.805 9.900 1.00 98.88 90 ASP A C 1
ATOM 714 O O . ASP A 1 90 ? -10.230 -5.343 8.887 1.00 98.88 90 ASP A O 1
ATOM 718 N N . GLY A 1 91 ? -8.680 -5.254 10.495 1.00 98.75 91 GLY A N 1
ATOM 719 C CA . GLY A 1 91 ? -7.937 -6.431 10.034 1.00 98.75 91 GLY A CA 1
ATOM 720 C C . GLY A 1 91 ? -7.170 -6.242 8.722 1.00 98.75 91 GLY A C 1
ATOM 721 O O . GLY A 1 91 ? -6.600 -7.207 8.218 1.00 98.75 91 GLY A O 1
ATOM 722 N N . VAL A 1 92 ? -7.144 -5.031 8.153 1.00 98.94 92 VAL A N 1
ATOM 723 C CA . VAL A 1 92 ? -6.345 -4.736 6.956 1.00 98.94 92 VAL A CA 1
ATOM 724 C C . VAL A 1 92 ? -4.859 -4.921 7.240 1.00 98.94 92 VAL A C 1
ATOM 726 O O . VAL A 1 92 ? -4.352 -4.504 8.283 1.00 98.94 92 VAL A O 1
ATOM 729 N N . GLN A 1 93 ? -4.146 -5.486 6.269 1.00 98.88 93 GLN A N 1
ATOM 730 C CA . GLN A 1 93 ? -2.695 -5.614 6.306 1.00 98.88 93 GLN A CA 1
ATOM 731 C C . GLN A 1 93 ? -2.067 -4.849 5.144 1.00 98.88 93 GLN A C 1
ATOM 733 O O . GLN A 1 93 ? -2.239 -5.211 3.981 1.00 98.88 93 GLN A O 1
ATOM 738 N N . LEU A 1 94 ? -1.323 -3.792 5.464 1.00 98.81 94 LEU A N 1
ATOM 739 C CA . LEU A 1 94 ? -0.495 -3.053 4.517 1.00 98.81 94 LEU A CA 1
ATOM 740 C C . LEU A 1 94 ? 0.952 -3.492 4.699 1.00 98.81 94 LEU A C 1
ATOM 742 O O . LEU A 1 94 ? 1.565 -3.219 5.728 1.00 98.81 94 LEU A O 1
ATOM 746 N N . SER A 1 95 ? 1.502 -4.197 3.719 1.00 98.50 95 SER A N 1
ATOM 747 C CA . SER A 1 95 ? 2.876 -4.692 3.786 1.00 98.50 95 SER A CA 1
ATOM 748 C C . SER A 1 95 ? 3.895 -3.585 3.517 1.00 98.50 95 SER A C 1
ATOM 750 O O . SER A 1 95 ? 3.555 -2.504 3.031 1.00 98.50 95 SER A O 1
ATOM 752 N N . ILE A 1 96 ? 5.162 -3.878 3.816 1.00 98.12 96 ILE A N 1
ATOM 753 C CA . ILE A 1 96 ? 6.278 -2.928 3.745 1.00 98.12 96 ILE A CA 1
ATOM 754 C C . ILE A 1 96 ? 6.327 -2.148 2.423 1.00 98.12 96 ILE A C 1
ATOM 756 O O . ILE A 1 96 ? 6.103 -2.710 1.345 1.00 98.12 96 ILE A O 1
ATOM 760 N N . ARG A 1 97 ? 6.649 -0.853 2.509 1.00 98.12 97 ARG A N 1
ATOM 761 C CA . ARG A 1 97 ? 6.824 0.054 1.357 1.00 98.12 97 ARG A CA 1
ATOM 762 C C . ARG A 1 97 ? 5.639 0.126 0.384 1.00 98.12 97 ARG A C 1
ATOM 764 O O . ARG A 1 97 ? 5.806 0.554 -0.758 1.00 98.12 97 ARG A O 1
ATOM 771 N N . SER A 1 98 ? 4.443 -0.300 0.791 1.00 98.50 98 SER A N 1
ATOM 772 C CA . SER A 1 98 ? 3.234 -0.005 0.019 1.00 98.50 98 SER A CA 1
ATOM 773 C C . SER A 1 98 ? 2.876 1.476 0.151 1.00 98.50 98 SER A C 1
ATOM 775 O O . SER A 1 98 ? 3.196 2.129 1.145 1.00 98.50 98 SER A O 1
ATOM 777 N N . MET A 1 99 ? 2.251 2.029 -0.883 1.00 98.56 99 MET A N 1
ATOM 778 C CA . MET A 1 99 ? 1.943 3.450 -0.978 1.00 98.56 99 MET A CA 1
ATOM 779 C C . MET A 1 99 ? 0.464 3.653 -1.284 1.00 98.56 99 MET A C 1
ATOM 781 O O . MET A 1 99 ? -0.066 3.053 -2.217 1.00 98.56 99 MET A O 1
ATOM 785 N N . VAL A 1 100 ? -0.187 4.535 -0.532 1.00 98.56 100 VAL A N 1
ATOM 786 C CA . VAL A 1 100 ? -1.567 4.969 -0.754 1.00 98.56 100 VAL A CA 1
ATOM 787 C C . VAL A 1 100 ? -1.567 6.472 -0.995 1.00 98.56 100 VAL A C 1
ATOM 789 O O . VAL A 1 100 ? -1.312 7.262 -0.087 1.00 98.56 100 VAL A O 1
ATOM 792 N N . ILE A 1 101 ? -1.846 6.856 -2.236 1.00 97.81 101 ILE A N 1
ATOM 793 C CA . ILE A 1 101 ? -1.882 8.236 -2.713 1.00 97.81 101 ILE A CA 1
ATOM 794 C C . ILE A 1 101 ? -3.335 8.567 -3.045 1.00 97.81 101 ILE A C 1
ATOM 796 O O . ILE A 1 101 ? -3.904 8.044 -4.002 1.00 97.81 101 ILE A O 1
ATOM 800 N N . ALA A 1 102 ? -3.942 9.440 -2.255 1.00 95.56 102 ALA A N 1
ATOM 801 C CA . ALA A 1 102 ? -5.307 9.911 -2.423 1.00 95.56 102 ALA A CA 1
ATOM 802 C C . ALA A 1 102 ? -5.394 11.259 -3.165 1.00 95.56 102 ALA A C 1
ATOM 804 O O . ALA A 1 102 ? -6.504 11.693 -3.446 1.00 95.56 102 ALA A O 1
ATOM 805 N N . HIS A 1 103 ? -4.274 11.916 -3.503 1.00 93.88 103 HIS A N 1
ATOM 806 C CA . HIS A 1 103 ? -4.266 13.279 -4.065 1.00 93.88 103 HIS A CA 1
ATOM 807 C C . HIS A 1 103 ? -3.686 13.431 -5.485 1.00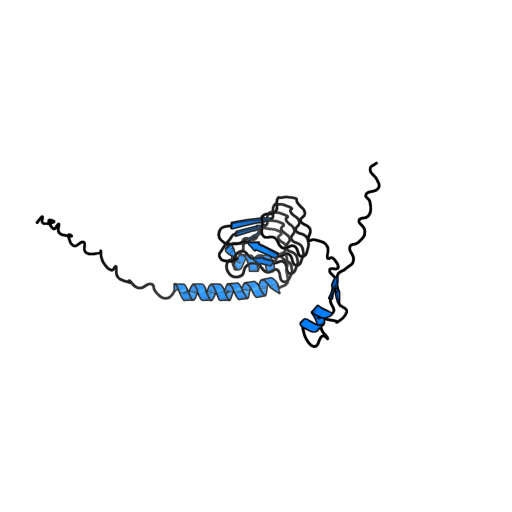 93.88 103 HIS A C 1
ATOM 809 O O . HIS A 1 103 ? -2.948 14.375 -5.782 1.00 93.88 103 HIS A O 1
ATOM 815 N N . THR A 1 104 ? -4.010 12.534 -6.418 1.00 91.06 104 THR A N 1
ATOM 816 C CA . THR A 1 104 ? -3.501 12.673 -7.794 1.00 91.06 104 THR A CA 1
ATOM 817 C C . THR A 1 104 ? -4.291 13.732 -8.571 1.00 91.06 104 THR A C 1
ATOM 819 O O . THR A 1 104 ? -5.409 13.478 -9.020 1.00 91.06 104 THR A O 1
ATOM 822 N N . ARG A 1 105 ? -3.678 14.905 -8.790 1.00 90.69 105 ARG A N 1
ATOM 823 C CA . ARG A 1 105 ? -4.290 16.082 -9.453 1.00 90.69 105 ARG A CA 1
ATOM 824 C C . ARG A 1 105 ? -5.521 16.639 -8.716 1.00 90.69 105 ARG A C 1
ATOM 826 O O . ARG A 1 105 ? -6.435 17.146 -9.352 1.00 90.69 105 ARG A O 1
ATOM 833 N N . GLY A 1 106 ? -5.517 16.556 -7.387 1.00 89.44 106 GLY A N 1
ATOM 834 C CA . GLY A 1 106 ? -6.609 16.979 -6.504 1.00 89.44 106 GLY A CA 1
ATOM 835 C C . GLY A 1 106 ? -7.052 15.844 -5.572 1.00 89.44 106 GLY A C 1
ATOM 836 O O . GLY A 1 106 ? -6.612 14.708 -5.764 1.00 89.44 106 GLY A O 1
ATOM 837 N N . PRO A 1 107 ? -7.867 16.136 -4.544 1.00 89.56 107 PRO A N 1
ATOM 838 C CA . PRO A 1 107 ? -8.238 15.162 -3.522 1.00 89.56 107 PRO A CA 1
ATOM 839 C C . PRO A 1 107 ? -9.266 14.146 -4.043 1.00 89.56 107 PRO A C 1
ATOM 841 O O . PRO A 1 107 ? -10.318 14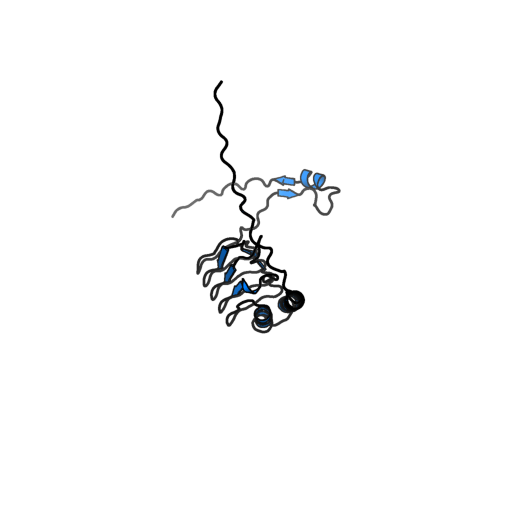.510 -4.562 1.00 89.56 107 PRO A O 1
ATOM 844 N N . GLY A 1 108 ? -8.961 12.863 -3.889 1.00 96.81 108 GLY A N 1
ATOM 845 C CA . GLY A 1 108 ? -9.898 11.747 -3.999 1.00 96.81 108 GLY A CA 1
ATOM 846 C C . GLY A 1 108 ? -10.175 11.131 -2.627 1.00 96.81 108 GLY A C 1
ATOM 847 O O . GLY A 1 108 ? -9.979 11.768 -1.596 1.00 96.81 108 GLY A O 1
ATOM 848 N N . ARG A 1 109 ? -10.607 9.868 -2.606 1.00 98.19 109 ARG A N 1
ATOM 849 C CA . ARG A 1 109 ? -10.788 9.066 -1.389 1.00 98.19 109 ARG A CA 1
ATOM 850 C C . ARG A 1 109 ? -10.333 7.632 -1.627 1.00 98.19 109 ARG A C 1
ATOM 852 O O . ARG A 1 109 ? -10.688 7.030 -2.640 1.00 98.19 109 ARG A O 1
ATOM 859 N N . VAL A 1 110 ? -9.584 7.065 -0.687 1.00 98.75 110 VAL A N 1
ATOM 860 C CA . VAL A 1 110 ? -9.183 5.654 -0.714 1.00 98.75 110 VAL A CA 1
ATOM 861 C C . VAL A 1 110 ? -9.772 4.935 0.488 1.00 98.75 110 VAL A C 1
ATOM 863 O O . VAL A 1 110 ? -9.579 5.360 1.623 1.00 98.75 110 VAL A O 1
ATOM 866 N N . ILE A 1 111 ? -10.473 3.833 0.230 1.00 98.88 111 ILE A N 1
ATOM 867 C CA . ILE A 1 111 ? -11.052 2.969 1.261 1.00 98.88 111 ILE A CA 1
ATOM 868 C C . ILE A 1 111 ? -10.475 1.567 1.086 1.00 98.88 111 ILE A C 1
ATOM 870 O O . ILE A 1 111 ? -10.596 0.970 0.016 1.00 98.88 111 ILE A O 1
ATOM 874 N N . ILE A 1 112 ? -9.851 1.038 2.130 1.00 98.88 112 ILE A N 1
ATOM 875 C CA . ILE A 1 112 ? -9.332 -0.327 2.172 1.00 98.88 112 ILE A CA 1
ATOM 876 C C . ILE A 1 112 ? -10.196 -1.101 3.159 1.00 98.88 112 ILE A C 1
ATOM 878 O O . ILE A 1 112 ? -10.163 -0.827 4.358 1.00 98.88 112 ILE A O 1
ATOM 882 N N . ASP A 1 113 ? -11.014 -2.012 2.639 1.00 98.88 113 ASP A N 1
ATOM 883 C CA . ASP A 1 113 ? -12.017 -2.735 3.415 1.00 98.88 113 ASP A CA 1
ATOM 884 C C . ASP A 1 113 ? -11.440 -3.841 4.284 1.00 98.88 113 ASP A C 1
ATOM 886 O O . ASP A 1 113 ? -10.303 -4.279 4.119 1.00 98.88 113 ASP A O 1
ATOM 890 N N . ARG A 1 114 ? -12.285 -4.312 5.206 1.00 98.88 114 ARG A N 1
ATOM 891 C CA . ARG A 1 114 ? -11.921 -5.279 6.234 1.00 98.88 114 ARG A CA 1
ATOM 892 C C . ARG A 1 114 ? -11.155 -6.468 5.668 1.00 98.88 114 ARG A C 1
ATOM 894 O O . ARG A 1 114 ? -11.501 -7.018 4.622 1.00 98.88 114 ARG A O 1
ATOM 901 N N . ASN A 1 115 ? -10.131 -6.887 6.401 1.00 98.81 115 ASN A N 1
AT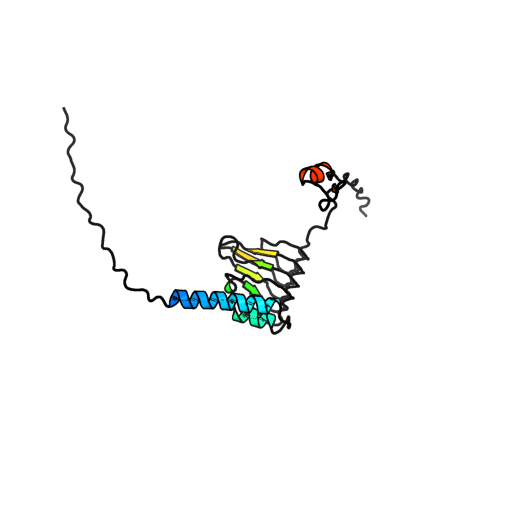OM 902 C CA . ASN A 1 115 ? -9.315 -8.061 6.093 1.00 98.81 115 ASN A CA 1
ATOM 903 C C . ASN A 1 115 ? -8.654 -8.050 4.697 1.00 98.81 115 ASN A C 1
ATOM 905 O O . ASN A 1 115 ? -8.168 -9.090 4.256 1.00 98.81 115 ASN A O 1
ATOM 909 N N . ALA A 1 116 ? -8.632 -6.919 3.982 1.00 98.88 116 ALA A N 1
ATOM 910 C CA . ALA A 1 116 ? -7.885 -6.816 2.737 1.00 98.88 116 ALA A CA 1
ATOM 911 C C . ALA A 1 116 ? -6.376 -6.876 3.010 1.00 98.88 116 ALA A C 1
ATOM 913 O O . ALA A 1 116 ? -5.879 -6.376 4.026 1.00 98.88 116 ALA A O 1
ATOM 914 N N . PHE A 1 117 ? -5.640 -7.465 2.074 1.00 98.81 117 PHE A N 1
ATOM 915 C CA . PHE A 1 117 ? -4.197 -7.625 2.152 1.00 98.81 117 PHE A CA 1
ATOM 916 C C . PHE A 1 117 ? -3.525 -6.913 0.982 1.00 98.81 117 PHE A C 1
ATOM 918 O O . PHE A 1 117 ? -3.762 -7.228 -0.184 1.00 98.81 117 PHE A O 1
ATOM 925 N N . VAL A 1 118 ? -2.636 -5.977 1.289 1.00 98.75 118 VAL A N 1
ATOM 926 C CA . VAL A 1 118 ? -1.823 -5.254 0.313 1.00 98.75 118 VAL A CA 1
ATOM 927 C C . VAL A 1 118 ? -0.374 -5.707 0.470 1.00 98.75 118 VAL A C 1
ATOM 929 O O . VAL A 1 118 ? 0.242 -5.477 1.511 1.00 98.75 118 VAL A O 1
ATOM 932 N N . TRP A 1 119 ? 0.170 -6.379 -0.547 1.00 98.31 119 TRP A N 1
ATOM 933 C CA . TRP A 1 119 ? 1.541 -6.901 -0.545 1.00 98.31 119 TRP A CA 1
ATOM 934 C C . TRP A 1 119 ? 2.607 -5.790 -0.644 1.00 98.31 119 TRP A C 1
ATOM 936 O O . TRP A 1 119 ? 2.279 -4.620 -0.863 1.00 98.31 119 TRP A O 1
ATOM 946 N N . PRO A 1 120 ? 3.901 -6.120 -0.446 1.00 98.19 120 PRO A N 1
ATOM 947 C CA . PRO A 1 120 ? 4.974 -5.142 -0.493 1.00 98.19 120 PRO A CA 1
ATOM 948 C C . PRO A 1 120 ? 5.045 -4.391 -1.819 1.00 98.19 120 PRO A C 1
ATOM 950 O O . PRO A 1 120 ? 4.777 -4.949 -2.888 1.00 98.19 120 PRO A O 1
ATOM 953 N N . ASN A 1 121 ? 5.480 -3.134 -1.741 1.00 97.88 121 ASN A N 1
ATOM 954 C CA . ASN A 1 121 ? 5.711 -2.263 -2.896 1.00 97.88 121 ASN A CA 1
ATOM 955 C C . ASN A 1 121 ? 4.476 -2.047 -3.806 1.00 97.88 121 ASN A C 1
ATOM 957 O O . ASN A 1 121 ? 4.634 -1.685 -4.971 1.00 97.88 121 ASN A O 1
ATOM 961 N N . VAL A 1 122 ? 3.250 -2.284 -3.327 1.00 98.62 122 VAL A N 1
ATOM 962 C CA . VAL A 1 122 ? 2.031 -1.927 -4.073 1.00 98.62 122 VAL A CA 1
ATOM 963 C C . VAL A 1 122 ? 1.835 -0.416 -4.053 1.00 98.62 122 VAL A C 1
ATOM 965 O O . VAL A 1 122 ? 2.000 0.216 -3.012 1.00 98.62 122 VAL A O 1
ATOM 968 N N . VAL A 1 123 ? 1.405 0.151 -5.178 1.00 98.38 123 VAL A N 1
ATOM 969 C CA . VAL A 1 123 ? 0.979 1.550 -5.277 1.00 98.38 123 VAL A CA 1
ATOM 970 C C . VAL A 1 123 ? -0.523 1.610 -5.509 1.00 98.38 123 VAL A C 1
ATOM 972 O O . VAL A 1 123 ? -1.018 1.106 -6.511 1.00 98.38 123 VAL A O 1
ATOM 975 N N . VAL A 1 124 ? -1.252 2.263 -4.613 1.00 98.50 124 VAL A N 1
ATOM 976 C CA . VAL A 1 124 ? -2.666 2.609 -4.776 1.00 98.50 124 VAL A CA 1
ATOM 977 C C . VAL A 1 124 ? -2.748 4.107 -5.033 1.00 98.50 124 VAL A C 1
ATOM 979 O O . VAL A 1 124 ? -2.344 4.896 -4.184 1.00 98.50 124 VAL A O 1
ATOM 982 N N . ALA A 1 125 ? -3.258 4.507 -6.196 1.00 97.81 125 ALA A N 1
ATOM 983 C CA . ALA A 1 125 ? -3.334 5.908 -6.600 1.00 97.81 125 ALA A CA 1
ATOM 984 C C . ALA A 1 125 ? -4.759 6.289 -7.011 1.00 97.81 125 ALA A C 1
ATOM 986 O O . ALA A 1 125 ? -5.315 5.757 -7.974 1.00 97.81 125 ALA A O 1
ATOM 987 N N . CYS A 1 126 ? -5.342 7.241 -6.287 1.00 97.50 126 CYS A N 1
ATOM 988 C CA . CYS A 1 126 ? -6.644 7.819 -6.578 1.00 97.50 126 CYS A CA 1
ATOM 989 C C . CYS A 1 126 ? -6.491 9.243 -7.118 1.00 97.50 126 CYS A C 1
ATOM 991 O O . CYS A 1 126 ? -5.647 10.018 -6.660 1.00 97.50 126 CYS A O 1
ATOM 993 N N . SER A 1 127 ? -7.316 9.568 -8.111 1.00 95.31 127 SER A N 1
ATOM 994 C CA . SER A 1 127 ? -7.425 10.910 -8.683 1.00 95.31 127 SER A CA 1
ATOM 995 C C . SER A 1 127 ? -8.504 11.730 -7.985 1.00 95.31 127 SER A C 1
ATOM 997 O O . SER A 1 127 ? -9.329 11.166 -7.260 1.00 95.31 127 SER A O 1
ATOM 999 N N . ALA A 1 128 ? -8.494 13.037 -8.251 1.00 95.06 128 ALA A N 1
ATOM 1000 C CA . ALA A 1 128 ? -9.507 13.977 -7.788 1.00 95.06 128 ALA A CA 1
ATOM 1001 C C . ALA A 1 128 ? -10.941 13.469 -8.011 1.00 95.06 128 ALA A C 1
ATOM 1003 O O . ALA A 1 128 ? -11.221 12.812 -9.018 1.00 95.06 128 ALA A O 1
ATOM 1004 N N . ASP A 1 129 ? -11.821 13.766 -7.054 1.00 94.88 129 ASP A N 1
ATOM 1005 C CA . ASP A 1 129 ? -13.270 13.528 -7.119 1.00 94.88 129 ASP A CA 1
ATOM 1006 C C . ASP A 1 129 ? -13.684 12.057 -7.317 1.00 94.88 129 ASP A C 1
ATOM 1008 O O . ASP A 1 129 ? -14.822 11.745 -7.670 1.00 94.88 129 ASP A O 1
ATOM 1012 N N . ARG A 1 130 ? -12.769 11.111 -7.065 1.00 96.62 130 ARG A N 1
ATOM 1013 C CA . ARG A 1 130 ? -13.032 9.669 -7.134 1.00 96.62 130 ARG A CA 1
ATOM 1014 C C . ARG A 1 130 ? -12.898 9.006 -5.776 1.00 96.62 130 ARG A C 1
ATOM 1016 O O . ARG A 1 130 ? -12.095 9.408 -4.942 1.00 96.62 130 ARG A O 1
ATOM 1023 N N . THR A 1 131 ? -13.641 7.915 -5.606 1.00 98.25 131 THR A N 1
ATOM 1024 C CA . THR A 1 131 ? -13.403 6.943 -4.536 1.00 98.25 131 THR A CA 1
ATOM 1025 C C . THR A 1 131 ? -12.824 5.663 -5.134 1.00 98.25 131 THR A C 1
ATOM 1027 O O . THR A 1 131 ? -13.440 5.049 -6.007 1.00 98.25 131 THR A O 1
ATOM 1030 N N . LEU A 1 132 ? -11.642 5.258 -4.669 1.00 98.62 132 LEU A N 1
ATOM 1031 C CA . LEU A 1 132 ? -11.022 3.970 -4.974 1.00 98.62 132 LEU A CA 1
ATOM 1032 C C . LEU A 1 132 ? -11.189 3.055 -3.764 1.00 98.62 132 LEU A C 1
ATOM 1034 O O . LEU A 1 132 ? -10.772 3.396 -2.658 1.00 98.62 132 LEU A O 1
ATOM 1038 N N . ARG A 1 133 ? -11.797 1.888 -3.978 1.00 98.81 133 ARG A N 1
ATOM 1039 C CA . ARG A 1 133 ? -12.040 0.904 -2.921 1.00 98.81 133 ARG A CA 1
ATOM 1040 C C . ARG A 1 133 ? -11.268 -0.380 -3.182 1.00 98.81 133 ARG A C 1
ATOM 1042 O O . ARG A 1 133 ? -11.375 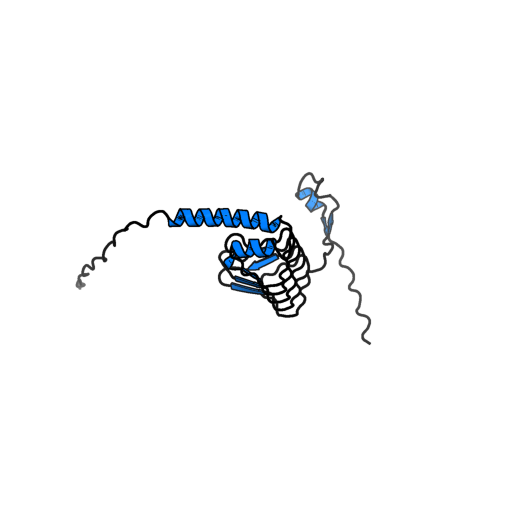-0.933 -4.272 1.00 98.81 133 ARG A O 1
ATOM 1049 N N . ILE A 1 134 ? -10.512 -0.850 -2.199 1.00 98.81 134 ILE A N 1
ATOM 1050 C CA . ILE A 1 134 ? -9.992 -2.219 -2.162 1.00 98.81 134 ILE A CA 1
ATOM 1051 C C . ILE A 1 134 ? -10.986 -3.026 -1.337 1.00 98.81 134 ILE A C 1
ATOM 1053 O O . ILE A 1 134 ? -11.130 -2.757 -0.148 1.00 98.81 134 ILE A O 1
ATOM 1057 N N . GLY A 1 135 ? -11.721 -3.928 -1.984 1.00 98.81 135 GLY A N 1
ATOM 1058 C CA . GLY A 1 135 ? -12.843 -4.634 -1.376 1.00 98.81 135 GLY A CA 1
ATOM 1059 C C . GLY A 1 135 ? -12.447 -5.606 -0.264 1.00 98.81 135 GLY A C 1
ATOM 1060 O O . GLY A 1 135 ? -11.296 -6.024 -0.146 1.00 98.81 135 GLY A O 1
ATOM 1061 N N . GLU A 1 136 ? -13.439 -5.981 0.543 1.00 98.88 136 GLU A N 1
ATOM 1062 C CA . GLU A 1 136 ? -13.264 -6.850 1.711 1.00 98.88 136 GLU A CA 1
ATOM 1063 C C . GLU A 1 136 ? -12.553 -8.160 1.345 1.00 98.88 136 GLU A C 1
ATOM 1065 O O . GLU A 1 136 ? -12.948 -8.847 0.401 1.00 98.88 136 GLU A O 1
ATOM 1070 N N . GLY A 1 137 ? -11.492 -8.503 2.079 1.00 98.75 137 GLY A N 1
ATOM 1071 C CA . GLY A 1 137 ? -10.708 -9.720 1.848 1.00 98.75 137 GLY A CA 1
ATOM 1072 C C . GLY A 1 137 ? -9.977 -9.785 0.501 1.00 98.75 137 GLY A C 1
ATOM 1073 O O . GLY A 1 137 ? -9.503 -10.857 0.128 1.00 98.75 137 GLY A O 1
ATOM 1074 N N . ALA A 1 138 ? -9.904 -8.691 -0.265 1.00 98.88 138 ALA A N 1
ATOM 1075 C CA . ALA A 1 138 ? -9.125 -8.663 -1.498 1.00 98.88 138 ALA A CA 1
ATOM 1076 C C . ALA A 1 138 ? -7.621 -8.760 -1.200 1.00 98.88 138 ALA A C 1
ATOM 1078 O O . ALA A 1 138 ? -7.138 -8.212 -0.208 1.00 98.88 138 ALA A O 1
ATOM 1079 N N . VAL A 1 139 ? -6.872 -9.412 -2.089 1.00 98.75 139 VAL A N 1
ATOM 1080 C CA . VAL A 1 139 ? -5.415 -9.557 -1.988 1.00 98.75 139 VAL A CA 1
ATOM 1081 C C . VAL A 1 139 ? -4.762 -8.879 -3.184 1.00 98.75 139 VAL A C 1
ATOM 1083 O O . VAL A 1 139 ? -4.969 -9.280 -4.326 1.00 98.75 139 VAL A O 1
ATOM 1086 N N . ILE A 1 140 ? -3.958 -7.850 -2.935 1.00 98.62 140 ILE A N 1
ATOM 1087 C CA . ILE A 1 140 ? -3.254 -7.094 -3.973 1.00 98.62 140 ILE A CA 1
ATOM 1088 C C . ILE A 1 140 ? -1.798 -7.529 -4.004 1.00 98.62 140 ILE A C 1
ATOM 1090 O O . ILE A 1 140 ? -1.059 -7.203 -3.082 1.00 98.62 140 ILE A O 1
ATOM 1094 N N . GLY A 1 141 ? -1.395 -8.259 -5.041 1.00 98.06 141 GLY A N 1
ATOM 1095 C CA . GLY A 1 141 ? -0.071 -8.856 -5.200 1.00 98.06 141 GLY A CA 1
ATOM 1096 C C . GLY A 1 141 ? 1.069 -7.840 -5.275 1.00 98.06 141 GLY A C 1
ATOM 1097 O O . GLY A 1 141 ? 0.878 -6.684 -5.655 1.00 98.06 141 GLY A O 1
ATOM 1098 N N . ALA A 1 142 ? 2.274 -8.283 -4.913 1.00 96.94 142 ALA A N 1
ATOM 1099 C CA . ALA A 1 142 ? 3.439 -7.414 -4.766 1.00 96.94 142 ALA A CA 1
ATOM 1100 C C . ALA A 1 142 ? 3.752 -6.628 -6.051 1.00 96.94 142 ALA A C 1
ATOM 1102 O O . ALA A 1 142 ? 3.676 -7.162 -7.160 1.00 96.94 142 ALA A O 1
ATOM 1103 N N . GLY A 1 143 ? 4.104 -5.350 -5.899 1.00 96.06 143 GLY A N 1
ATOM 1104 C CA . GLY A 1 143 ? 4.443 -4.472 -7.026 1.00 96.06 143 GLY A CA 1
ATOM 1105 C C . GLY A 1 143 ? 3.268 -4.065 -7.928 1.00 96.06 143 GLY A C 1
ATOM 1106 O O . GLY A 1 143 ? 3.492 -3.424 -8.954 1.00 96.06 143 GLY A O 1
ATOM 1107 N N . CYS A 1 144 ? 2.018 -4.412 -7.594 1.00 97.81 144 CYS A N 1
ATOM 1108 C CA . CYS A 1 144 ? 0.860 -3.940 -8.357 1.00 97.81 144 CYS A CA 1
ATOM 1109 C C . CYS A 1 144 ? 0.719 -2.413 -8.295 1.00 97.81 144 CYS A C 1
ATOM 1111 O O . CYS A 1 144 ? 0.936 -1.794 -7.255 1.00 97.81 144 CYS A O 1
ATOM 1113 N N . THR A 1 145 ? 0.251 -1.819 -9.394 1.00 97.19 145 THR A N 1
ATOM 1114 C CA . THR A 1 145 ? -0.239 -0.434 -9.427 1.00 97.19 145 THR A CA 1
ATOM 1115 C C . THR A 1 145 ? -1.756 -0.442 -9.600 1.00 97.19 145 THR A C 1
ATOM 1117 O O . THR A 1 145 ? -2.268 -0.927 -10.607 1.00 97.19 145 THR A O 1
ATOM 1120 N N . VAL A 1 146 ? -2.483 0.089 -8.619 1.00 97.94 146 VAL A N 1
ATOM 1121 C CA . VAL A 1 146 ? -3.946 0.072 -8.543 1.00 97.94 146 VAL A CA 1
ATOM 1122 C C . VAL A 1 146 ? -4.495 1.489 -8.698 1.00 97.94 146 VAL A C 1
ATOM 1124 O O . VAL A 1 146 ? -4.282 2.347 -7.847 1.00 97.94 146 VAL A O 1
ATOM 1127 N N . THR A 1 147 ? -5.238 1.727 -9.780 1.00 97.38 147 THR A N 1
ATOM 1128 C CA . THR A 1 147 ? -5.861 3.032 -10.111 1.00 97.38 147 THR A CA 1
ATOM 1129 C C . THR A 1 147 ? -7.392 2.966 -10.219 1.00 97.38 147 THR A C 1
ATOM 1131 O O . THR A 1 147 ? -8.087 3.963 -10.473 1.00 97.38 147 THR A O 1
ATOM 1134 N N . ARG A 1 148 ? -7.949 1.767 -10.028 1.00 97.06 148 ARG A N 1
ATOM 1135 C CA . ARG A 1 148 ? -9.381 1.458 -10.064 1.00 97.06 148 ARG A CA 1
ATOM 1136 C C . ARG A 1 148 ? -9.736 0.573 -8.877 1.00 97.06 148 ARG A C 1
ATOM 1138 O O . ARG A 1 148 ? -8.875 -0.131 -8.359 1.00 97.06 148 ARG A O 1
ATOM 1145 N N . SER A 1 149 ? -10.995 0.638 -8.455 1.00 98.50 149 SER A N 1
ATOM 1146 C CA . SER A 1 149 ? -11.485 -0.176 -7.346 1.00 98.50 149 SER A CA 1
ATOM 1147 C C . SER A 1 149 ? -11.345 -1.664 -7.655 1.00 98.50 149 SER A C 1
ATOM 1149 O O . SER A 1 149 ? -11.528 -2.094 -8.795 1.00 98.50 149 SER A O 1
ATOM 1151 N N . VAL A 1 150 ? -11.038 -2.432 -6.618 1.00 98.56 150 VAL A N 1
ATOM 1152 C CA . VAL A 1 150 ? -10.868 -3.880 -6.658 1.00 98.56 150 VAL A CA 1
ATOM 1153 C C . VAL A 1 150 ? -12.050 -4.510 -5.914 1.00 98.56 150 VAL A C 1
ATOM 1155 O O . VAL A 1 150 ? -12.313 -4.107 -4.779 1.00 98.56 150 VAL A O 1
ATOM 1158 N N . PRO A 1 151 ? -12.787 -5.458 -6.522 1.00 98.62 151 PRO A N 1
ATOM 1159 C CA . PRO A 1 151 ? -13.895 -6.145 -5.858 1.00 98.62 151 PRO A CA 1
ATOM 1160 C C . PRO A 1 151 ? -13.478 -6.888 -4.581 1.00 98.62 151 PRO A C 1
ATOM 1162 O O . PRO A 1 151 ? -12.302 -7.141 -4.342 1.00 98.62 151 PRO A O 1
ATOM 1165 N N . ALA A 1 152 ? -14.454 -7.266 -3.757 1.00 98.69 152 ALA A N 1
ATOM 1166 C CA . ALA A 1 152 ? -14.202 -8.082 -2.571 1.00 98.69 152 ALA A CA 1
ATOM 1167 C C . ALA A 1 152 ? -13.727 -9.498 -2.945 1.00 98.69 152 ALA A C 1
ATOM 1169 O O . ALA A 1 152 ? -14.184 -10.064 -3.938 1.00 98.69 152 ALA A O 1
ATOM 1170 N N . ARG A 1 153 ? -12.861 -10.080 -2.106 1.00 98.38 153 ARG A N 1
ATOM 1171 C CA . ARG A 1 153 ? -12.386 -11.476 -2.174 1.00 98.38 153 ARG A CA 1
ATOM 1172 C C . ARG A 1 153 ? -11.748 -11.886 -3.507 1.00 98.38 153 ARG A C 1
ATOM 1174 O O . ARG A 1 153 ? -11.754 -13.062 -3.858 1.00 98.38 153 ARG A O 1
ATOM 1181 N N . VAL A 1 154 ? -11.190 -10.933 -4.249 1.00 98.38 154 VAL A N 1
ATOM 1182 C CA . VAL A 1 154 ? -10.395 -11.223 -5.451 1.00 98.38 154 VAL A CA 1
ATOM 1183 C C . VAL A 1 154 ? -8.908 -11.113 -5.156 1.00 98.38 154 VAL A C 1
ATOM 1185 O O . VAL A 1 154 ? -8.488 -10.379 -4.260 1.00 98.38 154 VAL A O 1
ATOM 1188 N N . VAL A 1 155 ? -8.106 -11.807 -5.959 1.00 98.25 155 VAL A N 1
ATOM 1189 C CA . VAL A 1 155 ? -6.648 -11.697 -5.940 1.00 98.25 155 VAL A CA 1
ATOM 1190 C C . VAL A 1 155 ? -6.206 -10.967 -7.203 1.00 98.25 155 VAL A C 1
ATOM 1192 O O . VAL A 1 155 ? -6.454 -11.434 -8.313 1.00 98.25 155 VAL A O 1
ATOM 1195 N N . LEU A 1 156 ? -5.554 -9.817 -7.041 1.00 97.56 156 LEU A N 1
ATOM 1196 C CA . LEU A 1 156 ? -4.896 -9.105 -8.130 1.00 97.56 156 LEU A CA 1
ATOM 1197 C C . LEU A 1 156 ? -3.424 -9.516 -8.165 1.00 97.56 156 LEU A C 1
ATOM 1199 O O . LEU A 1 156 ? -2.727 -9.374 -7.166 1.00 97.56 156 LEU A O 1
ATOM 1203 N N . ALA A 1 157 ? -2.939 -9.993 -9.307 1.00 94.69 157 ALA A N 1
ATOM 1204 C CA . ALA A 1 157 ? -1.532 -10.328 -9.500 1.00 94.69 157 ALA A CA 1
ATOM 1205 C C . ALA A 1 157 ? -0.848 -9.292 -10.398 1.00 94.69 157 ALA A C 1
ATOM 1207 O O . ALA A 1 157 ? -1.435 -8.817 -11.373 1.00 94.69 157 ALA A O 1
ATOM 1208 N N . SER A 1 158 ? 0.407 -8.966 -10.090 1.00 90.88 158 SER A N 1
ATOM 1209 C CA . SER A 1 158 ? 1.259 -8.224 -11.013 1.00 90.88 158 SER A CA 1
ATOM 1210 C C . SER A 1 158 ? 1.704 -9.161 -12.143 1.00 90.88 158 SER A C 1
ATOM 1212 O O . SER A 1 158 ? 1.900 -10.358 -11.909 1.00 90.88 158 SER A O 1
ATOM 1214 N N . PRO A 1 159 ? 1.850 -8.665 -13.385 1.00 85.75 159 PRO A N 1
ATOM 1215 C CA . PRO A 1 159 ? 2.424 -9.467 -14.455 1.00 85.75 159 PRO A CA 1
ATOM 1216 C C . PRO A 1 159 ? 3.818 -9.955 -14.060 1.00 85.75 159 PRO A C 1
ATOM 1218 O O . PRO A 1 159 ? 4.627 -9.179 -13.549 1.00 85.75 159 PRO A O 1
ATOM 1221 N N . ALA A 1 160 ? 4.111 -11.227 -14.330 1.00 88.12 160 ALA A N 1
ATOM 1222 C CA . ALA A 1 160 ? 5.451 -11.758 -14.131 1.00 88.12 160 ALA A CA 1
ATOM 1223 C C . ALA A 1 160 ? 6.472 -10.952 -14.949 1.00 88.12 160 ALA A C 1
ATOM 1225 O O . ALA A 1 160 ? 6.206 -10.558 -16.092 1.00 88.12 160 ALA A O 1
ATOM 1226 N N . ALA A 1 161 ? 7.653 -10.729 -14.367 1.00 88.25 161 ALA A N 1
ATOM 1227 C CA . ALA A 1 161 ? 8.760 -10.124 -15.089 1.00 88.25 161 ALA A CA 1
ATOM 1228 C C . ALA A 1 161 ? 9.072 -10.961 -16.337 1.00 88.25 161 ALA A C 1
ATOM 1230 O O . ALA A 1 161 ? 9.157 -12.189 -16.280 1.00 88.25 161 ALA A O 1
ATOM 1231 N N . ARG A 1 162 ? 9.238 -10.285 -17.474 1.00 89.06 162 ARG A N 1
ATOM 1232 C CA . ARG A 1 162 ? 9.591 -10.916 -18.745 1.00 89.06 162 ARG A CA 1
ATOM 1233 C C . ARG A 1 162 ? 10.898 -10.337 -19.258 1.00 89.06 162 ARG A C 1
ATOM 1235 O O . ARG A 1 162 ? 11.115 -9.130 -19.170 1.00 89.06 162 ARG A O 1
ATOM 1242 N N . MET A 1 163 ? 11.732 -11.188 -19.842 1.00 90.06 163 MET A N 1
ATOM 1243 C CA . MET A 1 163 ? 12.893 -10.737 -20.602 1.00 90.06 163 MET A CA 1
ATOM 1244 C C . MET A 1 163 ? 12.396 -9.977 -21.840 1.00 90.06 163 MET A C 1
ATOM 1246 O O . MET A 1 163 ? 11.564 -10.492 -22.590 1.00 90.06 163 MET A O 1
ATOM 1250 N N . VAL A 1 164 ? 12.847 -8.734 -22.019 1.00 90.94 164 VAL A N 1
ATOM 1251 C CA . VAL A 1 164 ? 12.426 -7.869 -23.141 1.00 90.94 164 VAL A CA 1
ATOM 1252 C C . VAL A 1 164 ? 13.514 -7.680 -24.193 1.00 90.94 164 VAL A C 1
ATOM 1254 O O . VAL A 1 164 ? 13.196 -7.438 -25.354 1.00 90.94 164 VAL A O 1
ATOM 1257 N N . GLY A 1 165 ? 14.775 -7.859 -23.807 1.00 91.62 165 GLY A N 1
ATOM 1258 C CA . GLY A 1 165 ? 15.928 -7.839 -24.694 1.00 91.62 165 GLY A CA 1
ATOM 1259 C C . GLY A 1 165 ? 17.180 -8.332 -23.977 1.00 91.62 165 GLY A C 1
ATOM 1260 O O . GLY A 1 165 ? 17.194 -8.448 -22.751 1.00 91.62 165 GLY A O 1
ATOM 1261 N N . GLU A 1 166 ? 18.210 -8.611 -24.759 1.00 94.56 166 GLU A N 1
ATOM 1262 C CA . GLU A 1 166 ? 19.590 -8.767 -24.315 1.00 94.56 166 GLU A CA 1
ATOM 1263 C C . GLU A 1 166 ? 20.296 -7.413 -24.462 1.00 94.56 166 GLU A C 1
ATOM 1265 O O . GLU A 1 166 ? 20.159 -6.746 -25.488 1.00 94.56 166 GLU A O 1
ATOM 1270 N N . ALA A 1 167 ? 21.037 -6.997 -23.437 1.00 95.31 167 ALA A N 1
ATOM 1271 C CA . ALA A 1 167 ? 21.889 -5.816 -23.498 1.00 95.31 167 ALA A CA 1
ATOM 1272 C C . ALA A 1 167 ? 23.337 -6.258 -23.734 1.00 95.31 167 ALA A C 1
ATOM 1274 O O . ALA A 1 167 ? 23.966 -6.792 -22.823 1.00 95.31 167 ALA A O 1
ATOM 1275 N N . THR A 1 168 ? 23.871 -6.041 -24.940 1.00 96.50 168 THR A N 1
ATOM 1276 C CA . THR A 1 168 ? 25.270 -6.393 -25.256 1.00 96.50 168 THR A CA 1
ATOM 1277 C C . THR A 1 168 ? 26.269 -5.368 -24.736 1.00 96.50 168 THR A C 1
ATOM 1279 O O . THR A 1 168 ? 27.455 -5.659 -24.628 1.00 96.50 168 THR A O 1
ATOM 1282 N N . VAL A 1 169 ? 25.788 -4.166 -24.421 1.00 96.88 169 VAL A N 1
ATOM 1283 C CA . VAL A 1 169 ? 26.533 -3.126 -23.715 1.00 96.88 169 VAL A CA 1
ATOM 1284 C C . VAL A 1 169 ? 25.814 -2.885 -22.384 1.00 96.88 169 VAL A C 1
ATOM 1286 O O . VAL A 1 169 ? 24.624 -2.563 -22.405 1.00 96.88 169 VAL A O 1
ATOM 1289 N N . PRO A 1 170 ? 26.464 -3.050 -21.218 1.00 96.06 170 PRO A N 1
ATOM 1290 C CA . PRO A 1 170 ? 25.835 -2.755 -19.933 1.00 96.06 170 PRO A CA 1
ATOM 1291 C C . PRO A 1 170 ? 25.548 -1.256 -19.766 1.00 96.06 170 PRO A C 1
ATOM 1293 O O . PRO A 1 170 ? 26.412 -0.418 -20.021 1.00 96.06 170 PRO A O 1
ATOM 1296 N N . LEU A 1 171 ? 24.356 -0.904 -19.263 1.00 96.12 171 LEU A N 1
ATOM 1297 C CA . LEU A 1 171 ? 23.956 0.500 -19.070 1.00 96.12 171 LEU A CA 1
ATOM 1298 C C . LEU A 1 171 ? 24.905 1.265 -18.135 1.00 96.12 171 LEU A C 1
ATOM 1300 O O . LEU A 1 171 ? 25.145 2.448 -18.336 1.00 96.12 171 LEU A O 1
ATOM 1304 N N . SER A 1 172 ? 25.453 0.594 -17.121 1.00 96.94 172 SER A N 1
ATOM 1305 C CA . SER A 1 172 ? 26.367 1.204 -16.150 1.00 96.94 172 SER A CA 1
ATOM 1306 C C . SER A 1 172 ? 27.752 1.532 -16.714 1.00 96.94 172 SER A C 1
ATOM 1308 O O . SER A 1 172 ? 28.485 2.274 -16.070 1.00 96.94 172 SER A O 1
ATOM 1310 N N . THR A 1 173 ? 28.135 0.960 -17.862 1.00 97.06 173 THR A N 1
ATOM 1311 C CA . THR A 1 173 ? 29.473 1.130 -18.460 1.00 97.06 173 THR A CA 1
ATOM 1312 C C . THR A 1 173 ? 29.454 1.786 -19.838 1.00 97.06 173 THR A C 1
ATOM 1314 O O . THR A 1 173 ? 30.521 2.084 -20.363 1.00 97.06 173 THR A O 1
ATOM 1317 N N . ALA A 1 174 ? 28.281 1.997 -20.440 1.00 96.75 174 ALA A N 1
ATOM 1318 C CA . ALA A 1 174 ? 28.156 2.699 -21.714 1.00 96.75 174 ALA A CA 1
ATOM 1319 C C . ALA A 1 174 ? 28.606 4.168 -21.579 1.00 96.75 174 ALA A C 1
ATOM 1321 O O . ALA A 1 174 ? 28.244 4.849 -20.619 1.00 96.75 174 ALA A O 1
ATOM 1322 N N . ALA A 1 175 ? 29.341 4.684 -22.564 1.00 97.31 175 ALA A N 1
ATOM 1323 C CA . ALA A 1 175 ? 29.738 6.087 -22.652 1.00 97.31 175 ALA A CA 1
ATOM 1324 C C . ALA A 1 175 ? 28.544 7.016 -22.937 1.00 97.31 175 ALA A C 1
ATOM 1326 O O . ALA A 1 175 ? 28.600 8.214 -22.657 1.00 97.31 175 ALA A O 1
ATOM 1327 N N . SER A 1 176 ? 27.453 6.481 -23.497 1.00 97.56 176 SER A N 1
ATOM 1328 C CA . SER A 1 176 ? 26.209 7.220 -23.732 1.00 97.56 176 SER A CA 1
ATOM 1329 C C . SER A 1 176 ? 24.978 6.311 -23.724 1.00 97.56 176 SER A C 1
ATOM 1331 O O . SER A 1 176 ? 25.072 5.098 -23.921 1.00 97.56 176 SER A O 1
ATOM 1333 N N . ILE A 1 177 ? 23.787 6.904 -23.562 1.00 96.75 177 ILE A N 1
ATOM 1334 C CA . ILE A 1 177 ? 22.527 6.157 -23.687 1.00 96.75 177 ILE A CA 1
ATOM 1335 C C . ILE A 1 177 ? 22.356 5.586 -25.101 1.00 96.75 177 ILE A C 1
ATOM 1337 O O . ILE A 1 177 ? 21.804 4.506 -25.263 1.00 96.75 177 ILE A O 1
ATOM 1341 N N . GLN A 1 178 ? 22.865 6.269 -26.126 1.00 97.44 178 GLN A N 1
ATOM 1342 C CA . GLN A 1 178 ? 22.803 5.835 -27.518 1.00 97.44 178 GLN A CA 1
ATOM 1343 C C . GLN A 1 178 ? 23.629 4.570 -27.752 1.00 97.44 178 GLN A C 1
ATOM 1345 O O . GLN A 1 178 ? 23.163 3.670 -28.442 1.00 97.44 178 GLN A O 1
ATOM 1350 N N . GLU A 1 179 ? 24.814 4.476 -27.149 1.00 97.19 179 GLU A N 1
ATOM 1351 C CA . GLU A 1 179 ? 25.645 3.271 -27.207 1.00 97.19 179 GLU A CA 1
ATOM 1352 C C . GLU A 1 179 ? 24.938 2.077 -26.552 1.00 97.19 179 GLU A C 1
ATOM 1354 O O . GLU A 1 179 ? 24.838 1.010 -27.158 1.00 97.19 179 GLU A O 1
ATOM 1359 N N . PHE A 1 180 ? 24.363 2.274 -25.359 1.00 97.12 180 PHE A N 1
ATOM 1360 C CA . PHE A 1 180 ? 23.542 1.253 -24.702 1.00 97.12 180 PHE A CA 1
ATOM 1361 C C . PHE A 1 180 ? 22.372 0.810 -25.589 1.00 97.12 180 PHE A C 1
ATOM 1363 O O . PHE A 1 180 ? 22.184 -0.383 -25.823 1.00 97.12 180 PHE A O 1
ATOM 1370 N N . MET A 1 181 ? 21.601 1.769 -26.111 1.00 96.06 181 MET A N 1
ATOM 1371 C CA . MET A 1 181 ? 20.443 1.491 -26.963 1.00 96.06 181 MET A CA 1
ATOM 1372 C C . MET A 1 181 ? 20.846 0.780 -28.261 1.00 96.06 181 MET A C 1
ATOM 1374 O O . MET A 1 181 ? 20.122 -0.104 -28.711 1.00 96.06 181 MET A O 1
ATOM 1378 N N . GLY A 1 182 ? 22.006 1.114 -28.836 1.00 95.88 182 GLY A N 1
ATOM 1379 C CA . GLY A 1 182 ? 22.575 0.428 -29.998 1.00 95.88 182 GLY A CA 1
ATOM 1380 C C . GLY A 1 182 ? 22.974 -1.026 -29.718 1.00 95.88 182 GLY A C 1
ATOM 1381 O O . GLY A 1 182 ? 22.983 -1.845 -30.635 1.00 95.88 182 GLY A O 1
ATOM 1382 N N . GLY A 1 183 ? 23.247 -1.365 -28.455 1.00 94.38 183 GLY A N 1
ATOM 1383 C CA . GLY A 1 183 ? 23.526 -2.724 -27.985 1.00 94.38 183 GLY A CA 1
ATOM 1384 C C . GLY A 1 183 ? 22.294 -3.541 -27.571 1.00 94.38 183 GLY A C 1
ATOM 1385 O O . GLY A 1 183 ? 22.451 -4.666 -27.094 1.00 94.38 183 GLY A O 1
ATOM 1386 N N . LEU A 1 184 ? 21.070 -3.016 -27.704 1.00 95.25 184 LEU A N 1
ATOM 1387 C CA . LEU A 1 184 ? 19.859 -3.759 -27.342 1.00 95.25 184 LEU A CA 1
ATOM 1388 C C . LEU A 1 184 ? 19.428 -4.721 -28.452 1.00 95.25 184 LEU A C 1
ATOM 1390 O O . LEU A 1 184 ? 19.129 -4.317 -29.575 1.00 95.25 184 LEU A O 1
ATOM 1394 N N . ARG A 1 185 ? 19.306 -6.003 -28.106 1.00 94.06 185 ARG A N 1
ATOM 1395 C CA . ARG A 1 185 ? 18.818 -7.059 -29.000 1.00 94.06 185 ARG A CA 1
ATOM 1396 C C . ARG A 1 185 ? 17.468 -7.593 -28.514 1.00 94.06 185 ARG A C 1
ATOM 1398 O O . ARG A 1 185 ? 17.365 -7.987 -27.354 1.00 94.06 185 ARG A O 1
ATOM 1405 N N . PRO A 1 186 ? 16.417 -7.632 -29.352 1.00 90.38 186 PRO A N 1
ATOM 1406 C CA . PRO A 1 186 ? 15.131 -8.209 -28.963 1.00 90.38 186 PRO A CA 1
ATOM 1407 C C . PRO A 1 186 ? 15.240 -9.698 -28.617 1.00 90.38 186 PRO A C 1
ATOM 1409 O O . PRO A 1 186 ? 15.967 -10.445 -29.266 1.00 90.38 186 PRO A O 1
ATOM 1412 N N . VAL A 1 187 ? 14.451 -10.153 -27.641 1.00 87.44 187 VAL A N 1
ATOM 1413 C CA . VAL A 1 187 ? 14.317 -11.592 -27.360 1.00 87.44 187 VAL A CA 1
ATOM 1414 C C . VAL A 1 187 ? 13.530 -12.256 -28.488 1.00 87.44 187 VAL A C 1
ATOM 1416 O O . VAL A 1 187 ? 12.425 -11.813 -28.813 1.00 87.44 187 VAL A O 1
ATOM 1419 N N . ALA A 1 188 ? 14.062 -13.340 -29.060 1.00 75.62 188 ALA A N 1
ATOM 1420 C CA . ALA A 1 188 ? 13.321 -14.164 -30.011 1.00 75.62 188 ALA A CA 1
ATOM 1421 C C . ALA A 1 188 ? 11.999 -14.639 -29.381 1.00 75.62 188 ALA A C 1
ATOM 1423 O O . ALA A 1 188 ? 11.975 -15.095 -28.235 1.00 75.62 188 ALA A O 1
ATOM 1424 N N . LYS A 1 189 ? 10.878 -14.527 -30.109 1.00 64.69 189 LYS A N 1
ATOM 1425 C CA . LYS A 1 189 ? 9.583 -15.015 -29.611 1.00 64.69 189 LYS A CA 1
ATOM 1426 C C . LYS A 1 189 ? 9.721 -16.498 -29.268 1.00 64.69 189 LYS A C 1
ATOM 1428 O O . LYS A 1 189 ? 10.059 -17.303 -30.131 1.00 64.69 189 LYS A O 1
ATOM 1433 N N . ARG A 1 190 ? 9.441 -16.852 -28.012 1.00 59.12 190 ARG A N 1
ATOM 1434 C CA . ARG A 1 190 ? 9.346 -18.252 -27.587 1.00 59.12 190 ARG A CA 1
ATOM 1435 C C . ARG A 1 190 ? 8.301 -18.939 -28.485 1.00 59.12 190 ARG A C 1
ATOM 1437 O O . ARG A 1 190 ? 7.208 -18.377 -28.607 1.00 59.12 190 ARG A O 1
ATOM 1444 N N . PRO A 1 191 ? 8.596 -20.094 -29.112 1.00 52.09 191 PRO A N 1
ATOM 1445 C CA . PRO A 1 191 ? 7.582 -20.859 -29.825 1.00 52.09 191 PRO A CA 1
ATOM 1446 C C . PRO A 1 191 ? 6.414 -21.101 -28.874 1.00 52.09 191 PRO A C 1
ATOM 1448 O O . PRO A 1 191 ? 6.620 -21.509 -27.727 1.00 52.09 191 PRO A O 1
ATOM 1451 N N . THR A 1 192 ? 5.199 -20.779 -29.308 1.00 54.59 192 THR A N 1
ATOM 1452 C CA . THR A 1 192 ? 3.989 -21.100 -28.555 1.00 54.59 192 THR A CA 1
ATOM 1453 C C . THR A 1 192 ? 3.966 -22.608 -28.359 1.00 54.59 192 THR A C 1
ATOM 1455 O O . THR A 1 192 ? 3.842 -23.342 -29.335 1.00 54.59 192 THR A O 1
ATOM 1458 N N . ALA A 1 193 ? 4.129 -23.070 -27.118 1.00 51.41 193 ALA A N 1
ATOM 1459 C CA . ALA A 1 193 ? 3.887 -24.465 -26.790 1.00 51.41 193 ALA A CA 1
ATOM 1460 C C . ALA A 1 193 ? 2.448 -24.782 -27.216 1.00 51.41 193 ALA A C 1
ATOM 1462 O O . ALA A 1 193 ? 1.508 -24.139 -26.737 1.00 51.41 193 ALA A O 1
ATOM 1463 N N . ASN A 1 194 ? 2.296 -25.701 -28.173 1.00 47.91 194 ASN A N 1
ATOM 1464 C CA . ASN A 1 194 ? 0.998 -26.234 -28.552 1.00 47.91 194 ASN A CA 1
ATOM 1465 C C . ASN A 1 194 ? 0.287 -26.693 -27.278 1.00 47.91 194 ASN A C 1
ATOM 1467 O O . ASN A 1 194 ? 0.857 -27.418 -26.464 1.00 47.91 194 ASN A O 1
ATOM 1471 N N . ARG A 1 195 ? -0.959 -26.250 -27.107 1.00 56.09 195 ARG A N 1
ATOM 1472 C CA . ARG A 1 195 ? -1.891 -26.842 -26.149 1.00 56.09 195 ARG A CA 1
ATOM 1473 C C . ARG A 1 195 ? -2.274 -28.235 -26.660 1.00 56.09 195 ARG A C 1
ATOM 1475 O O . ARG A 1 195 ? -3.341 -28.411 -27.231 1.00 56.09 195 ARG A O 1
ATOM 1482 N N . GLU A 1 196 ? -1.385 -29.199 -26.482 1.00 50.16 196 GLU A N 1
ATOM 1483 C CA . GLU A 1 196 ? -1.761 -30.589 -26.220 1.00 50.16 196 GLU A CA 1
ATOM 1484 C C . GLU A 1 196 ? -1.957 -30.661 -24.696 1.00 50.16 196 GLU A C 1
ATOM 1486 O O . GLU A 1 196 ? -1.098 -30.203 -23.951 1.00 50.16 196 GLU A O 1
ATOM 1491 N N . SER A 1 197 ? -3.069 -31.089 -24.118 1.00 43.97 197 SER A N 1
ATOM 1492 C CA . SER A 1 197 ? -4.184 -31.885 -24.607 1.00 43.97 197 SER A CA 1
ATOM 1493 C C . SER A 1 197 ? -5.428 -31.510 -23.798 1.00 43.97 197 SER A C 1
ATOM 1495 O O . SER A 1 197 ? -5.381 -31.337 -22.581 1.00 43.97 197 SER A O 1
ATOM 1497 N N . ALA A 1 198 ? -6.554 -31.383 -24.496 1.00 47.22 198 ALA A N 1
ATOM 1498 C CA . ALA A 1 198 ? -7.838 -31.666 -23.886 1.00 47.22 198 ALA A CA 1
ATOM 1499 C C . ALA A 1 198 ? -7.861 -33.164 -23.548 1.00 47.22 198 ALA A C 1
ATOM 1501 O O . ALA A 1 198 ? -7.646 -33.984 -24.441 1.00 47.22 198 ALA A O 1
ATOM 1502 N N . ASN A 1 199 ? -8.068 -33.491 -22.275 1.00 44.00 199 ASN A N 1
ATOM 1503 C CA . ASN A 1 199 ? -8.844 -34.646 -21.825 1.00 44.00 199 ASN A CA 1
ATOM 1504 C C . ASN A 1 199 ? -9.222 -34.449 -20.357 1.00 44.00 199 ASN A C 1
ATOM 1506 O O . ASN A 1 199 ? -8.297 -34.199 -19.552 1.00 44.00 199 ASN A O 1
#

Foldseek 3Di:
DDDDDDDDDDDDDDDDDDDPPDDDPVVVVVVVVLLVLLVVLQVCLQAPDDQQPSNLVSLVVNQAAAEHLEGHEHREAQASPCSVLHHHYALEYAYHQEYEAQAAPHGHHEHEDHNEYEYAQEYEHEYHPYYAYAEANEYEEHNHYHHHHDYHNYYHYDDDDDDAWDFPDDPVPDPDPVRRVVRTGGDDPDPPDPPPDDD

Sequence (199 aa):
MDSKPTVEASHVTPPGQAEDRGKKPVAKKRWLVRRVLNRLLHTLARSSPGATSLRPWLHRLRGVTVGSRVFIGEDVYLDNEYPEAIEIQDGVQLSIRSMVIAHTRGPGRVIIDRNAFVWPNVVVACSADRTLRIGEGAVIGAGCTVTRSVPARVVLASPAARMVGEATVPLSTAASIQEFMGGLRPVAKRPTANRESAN

pLDDT: mean 85.91, std 20.68, range [35.78, 98.94]

Secondary structure (DSSP, 8-state):
--PPPP------PPP---------THHHHHHHHHHHHHHHHHHHHHHSS-TTTHHHHHHHHTT-EE-TT-EE-TT-EE-SS-GGGEEE-TT-EE-TT-EEEEEETS--EEEE-TT-EE-TT-EEEEETT-EEEE-TT-EE-TT-EE-S-B-TT-EE-PPPP---EEESS-TTT-SSHHHHHHTEEEPPPPP--------